Protein AF-A0A7V2CP49-F1 (afdb_monomer)

Mean predicted aligned error: 10.97 Å

Sequence (197 aa):
MTHAARPVPASAAPAAPAAGASTLARLARYTLIKTVALFLTVVVGVYLTILIANMGGHVDEIRRGQIQEQVSALLTTPQFQALAKEVRDQRIAELVRLQEERLGLNQPFLLRSVAYLGDALTLNLGRAENMTSDTGSRQVRLIILERLPSTLLLFATANLANFFLSLLLGLSLSRQYGSWLDKAIIALSPTSAAPGW

Secondary structure (DSSP, 8-state):
---PPPPPPP--PPPPP-HHHHHHHHHHHHHHHHHHHHHHHHHHHHHHHHHHHTGGGHHHHHHHHHHHHHHHHHTTSHHHHTS-HHHHHHHHHHHHHHHHHHTTTTS-HHHHHHHHHHHHHTT---B-SS---TTS--BHHHHHHHHHHHHHHHHHHHHHHHHHHHHHHHHHHHHSTT-HHHHHHHHHGGGGGS---

pLDDT: mean 86.93, std 11.83, range [45.72, 98.06]

Foldseek 3Di:
DDDDDDDDDDDDDPDDPPVPVVVVVVVVVVVVVVVVVVVVVVLVVVLVVLCVVCVNVVVLVVQLVVLLVVLVVCCPDPVLVPDDPVVSVVVSVVSSVVSCVVVVVVDDPVVVSVVVSVCVVVVVNDFADPDAAPVRGRRVVRNCVNCVVVVCVVVVVVVVVVVVVCVVVVVVCVVVPPDPVVVVCVVCVVVVVDDPD

Radius of gyration: 33.8 Å; Cα contacts (8 Å, |Δi|>4): 74; chains: 1; bounding box: 68×32×138 Å

Solvent-accessible surface area (backbone atoms only — not comparable to full-atom values): 11545 Å² total; per-residue (Å²): 139,85,83,81,82,77,82,79,80,79,79,77,75,78,77,78,72,71,64,64,64,58,49,50,51,50,50,51,50,51,50,50,54,50,52,51,52,50,50,51,51,49,53,53,50,53,47,50,49,53,40,59,76,32,57,78,48,53,51,57,56,54,49,51,50,51,46,51,50,58,56,55,58,49,54,75,37,71,80,46,62,75,44,57,69,69,62,39,54,52,51,49,54,51,52,48,50,53,52,37,54,74,70,48,67,84,49,62,58,71,66,53,52,54,52,51,43,54,28,54,78,69,67,52,72,55,62,45,90,92,52,61,24,100,87,66,45,37,42,38,63,57,39,46,62,71,49,44,61,61,51,52,50,53,50,51,51,50,50,52,50,50,50,51,51,50,51,53,52,50,54,53,40,70,76,45,72,84,36,73,66,47,52,51,51,61,71,48,48,70,64,74,71,55,74,95,119

Structure (mmCIF, N/CA/C/O backbone):
data_AF-A0A7V2CP49-F1
#
_entry.id   AF-A0A7V2CP49-F1
#
loop_
_atom_site.group_PDB
_atom_site.id
_atom_site.type_symbol
_atom_site.label_atom_id
_atom_site.label_alt_id
_atom_site.label_comp_id
_atom_site.label_asym_id
_atom_site.label_entity_id
_atom_site.label_seq_id
_atom_site.pdbx_PDB_ins_code
_atom_site.Cartn_x
_atom_site.Cartn_y
_atom_site.Cartn_z
_atom_site.occupancy
_atom_site.B_iso_or_equiv
_atom_site.auth_seq_id
_atom_site.auth_comp_id
_atom_site.auth_asym_id
_atom_site.auth_atom_id
_atom_site.pdbx_PDB_model_num
ATOM 1 N N . MET A 1 1 ? -8.798 1.759 -99.582 1.00 45.72 1 MET A N 1
ATOM 2 C CA . MET A 1 1 ? -8.509 0.730 -98.562 1.00 45.72 1 MET A CA 1
ATOM 3 C C . MET A 1 1 ? -7.976 1.440 -97.330 1.00 45.72 1 MET A C 1
ATOM 5 O O . MET A 1 1 ? -6.822 1.835 -97.286 1.00 45.72 1 MET A O 1
ATOM 9 N N . THR A 1 2 ? -8.887 1.735 -96.411 1.00 45.94 2 THR A N 1
ATOM 10 C CA . THR A 1 2 ? -8.719 2.548 -95.202 1.00 45.94 2 THR A CA 1
ATOM 11 C C . THR A 1 2 ? -8.439 1.616 -94.025 1.00 45.94 2 THR A C 1
ATOM 13 O O . THR A 1 2 ? -9.321 0.862 -93.626 1.00 45.94 2 THR A O 1
ATOM 16 N N . HIS A 1 3 ? -7.231 1.653 -93.460 1.00 50.75 3 HIS A N 1
ATOM 17 C CA . HIS A 1 3 ? -6.946 0.998 -92.181 1.00 50.75 3 HIS A CA 1
ATOM 18 C C . HIS A 1 3 ? -7.142 2.007 -91.047 1.00 50.75 3 HIS A C 1
ATOM 20 O O . HIS A 1 3 ? -6.346 2.923 -90.864 1.00 50.75 3 HIS A O 1
ATOM 26 N N . ALA A 1 4 ? -8.240 1.847 -90.308 1.00 52.59 4 ALA A N 1
ATOM 27 C CA . ALA A 1 4 ? -8.535 2.601 -89.099 1.00 52.59 4 ALA A CA 1
ATOM 28 C C . ALA A 1 4 ? -7.666 2.090 -87.937 1.00 52.59 4 ALA A C 1
ATOM 30 O O . ALA A 1 4 ? -7.756 0.922 -87.551 1.00 52.59 4 ALA A O 1
ATOM 31 N N . ALA A 1 5 ? -6.834 2.965 -87.373 1.00 56.81 5 ALA A N 1
ATOM 32 C CA . ALA A 1 5 ? -6.113 2.704 -86.135 1.00 56.81 5 ALA A CA 1
ATOM 33 C C . ALA A 1 5 ? -7.091 2.767 -84.949 1.00 56.81 5 ALA A C 1
ATOM 35 O O . ALA A 1 5 ? -7.760 3.779 -84.738 1.00 56.81 5 ALA A O 1
ATOM 36 N N . ARG A 1 6 ? -7.195 1.679 -84.179 1.00 57.19 6 ARG A N 1
ATOM 37 C CA . ARG A 1 6 ? -7.944 1.660 -82.914 1.00 57.19 6 ARG A CA 1
ATOM 38 C C . ARG A 1 6 ? -7.114 2.335 -81.815 1.00 57.19 6 ARG A C 1
ATOM 40 O O . ARG A 1 6 ? -5.937 2.000 -81.689 1.00 57.19 6 ARG A O 1
ATOM 47 N N . PRO A 1 7 ? -7.694 3.223 -80.991 1.00 56.38 7 PRO A N 1
ATOM 48 C CA . PRO A 1 7 ? -6.986 3.768 -79.845 1.00 56.38 7 PRO A CA 1
ATOM 49 C C . PRO A 1 7 ? -6.889 2.704 -78.743 1.00 56.38 7 PRO A C 1
ATOM 51 O O . PRO A 1 7 ? -7.858 2.007 -78.439 1.00 56.38 7 PRO A O 1
ATOM 54 N N . VAL A 1 8 ? -5.702 2.575 -78.153 1.00 61.84 8 VAL A N 1
ATOM 55 C CA . VAL A 1 8 ? -5.458 1.767 -76.951 1.00 61.84 8 VAL A CA 1
ATOM 56 C C . VAL A 1 8 ? -6.156 2.458 -75.771 1.00 61.84 8 VAL A C 1
ATOM 58 O O . VAL A 1 8 ? -5.952 3.661 -75.594 1.00 61.84 8 VAL A O 1
ATOM 61 N N . PRO A 1 9 ? -6.979 1.767 -74.961 1.00 53.91 9 PRO A N 1
ATOM 62 C CA . PRO A 1 9 ? -7.581 2.397 -73.796 1.00 53.91 9 PRO A CA 1
ATOM 63 C C . PRO A 1 9 ? -6.485 2.713 -72.774 1.00 53.91 9 PRO A C 1
ATOM 65 O O . PRO A 1 9 ? -5.695 1.846 -72.399 1.00 53.91 9 PRO A O 1
ATOM 68 N N . ALA A 1 10 ? -6.437 3.968 -72.330 1.00 57.28 10 ALA A N 1
ATOM 69 C CA . ALA A 1 10 ? -5.599 4.381 -71.218 1.00 57.28 10 ALA A CA 1
ATOM 70 C C . ALA A 1 10 ? -5.969 3.543 -69.986 1.00 57.28 10 ALA A C 1
ATOM 72 O O . ALA A 1 10 ? -7.102 3.591 -69.508 1.00 57.28 10 ALA A O 1
ATOM 73 N N . SER A 1 11 ? -5.012 2.754 -69.497 1.00 55.25 11 SER A N 1
ATOM 74 C CA . SER A 1 11 ? -5.108 2.065 -68.213 1.00 55.25 11 SER A CA 1
ATOM 75 C C . SER A 1 11 ? -5.391 3.106 -67.133 1.00 55.25 11 SER A C 1
ATOM 77 O O . SER A 1 11 ? -4.507 3.885 -66.778 1.00 55.25 11 SER A O 1
ATOM 79 N N . ALA A 1 12 ? -6.621 3.132 -66.620 1.00 57.03 12 ALA A N 1
ATOM 80 C CA . ALA A 1 12 ? -6.968 3.924 -65.452 1.00 57.03 12 ALA A CA 1
ATOM 81 C C . ALA A 1 12 ? -6.052 3.495 -64.297 1.00 57.03 12 ALA A C 1
ATOM 83 O O . ALA A 1 12 ? -6.074 2.339 -63.872 1.00 57.03 12 ALA A O 1
ATOM 84 N N . ALA A 1 13 ? -5.206 4.412 -63.828 1.00 59.94 13 ALA A N 1
ATOM 85 C CA . ALA A 1 13 ? -4.407 4.188 -62.634 1.00 59.94 13 ALA A CA 1
ATOM 86 C C . ALA A 1 13 ? -5.356 3.863 -61.465 1.00 59.94 13 ALA A C 1
ATOM 88 O O . ALA A 1 13 ? -6.351 4.575 -61.287 1.00 59.94 13 ALA A O 1
ATOM 89 N N . PRO A 1 14 ? -5.100 2.807 -60.673 1.00 53.47 14 PRO A N 1
ATOM 90 C CA . PRO A 1 14 ? -5.944 2.515 -59.529 1.00 53.47 14 PRO A CA 1
ATOM 91 C C . PRO A 1 14 ? -5.809 3.668 -58.532 1.00 53.47 14 PRO A C 1
ATOM 93 O O . PRO A 1 14 ? -4.700 4.043 -58.146 1.00 53.47 14 PRO A O 1
ATOM 96 N N . ALA A 1 15 ? -6.941 4.252 -58.137 1.00 61.44 15 ALA A N 1
ATOM 97 C CA . ALA A 1 15 ? -6.984 5.256 -57.085 1.00 61.44 15 ALA A CA 1
ATOM 98 C C . ALA A 1 15 ? -6.311 4.682 -55.829 1.00 61.44 15 ALA A C 1
ATOM 100 O O . ALA A 1 15 ? -6.710 3.625 -55.335 1.00 61.44 15 ALA A O 1
ATOM 101 N N . ALA A 1 16 ? -5.266 5.355 -55.343 1.00 60.97 16 ALA A N 1
ATOM 102 C CA . ALA A 1 16 ? -4.562 4.944 -54.137 1.00 60.97 16 ALA A CA 1
ATOM 103 C C . ALA A 1 16 ? -5.577 4.821 -52.985 1.00 60.97 16 ALA A C 1
ATOM 105 O O . ALA A 1 16 ? -6.317 5.777 -52.728 1.00 60.97 16 ALA A O 1
ATOM 106 N N . PRO A 1 17 ? -5.661 3.670 -52.293 1.00 57.25 17 PRO A N 1
ATOM 107 C CA . PRO A 1 17 ? -6.591 3.534 -51.187 1.00 57.25 17 PRO A CA 1
ATOM 108 C C . PRO A 1 17 ? -6.178 4.511 -50.083 1.00 57.25 17 PRO A C 1
ATOM 110 O O . PRO A 1 17 ? -4.991 4.773 -49.885 1.00 57.25 17 PRO A O 1
ATOM 113 N N . ALA A 1 18 ? -7.160 5.055 -49.364 1.00 58.84 18 ALA A N 1
ATOM 114 C CA . ALA A 1 18 ? -6.979 6.005 -48.270 1.00 58.84 18 ALA A CA 1
ATOM 115 C C . ALA A 1 18 ? -6.164 5.393 -47.105 1.00 58.84 18 ALA A C 1
ATOM 117 O O . ALA A 1 18 ? -6.703 4.974 -46.082 1.00 58.84 18 ALA A O 1
ATOM 118 N N . ALA A 1 19 ? -4.840 5.336 -47.261 1.00 61.16 19 ALA A N 1
ATOM 119 C CA . ALA A 1 19 ? -3.904 4.660 -46.363 1.00 61.16 19 ALA A CA 1
ATOM 120 C C . ALA A 1 19 ? -3.856 5.277 -44.949 1.00 61.16 19 ALA A C 1
ATOM 122 O O . ALA A 1 19 ? -3.516 4.598 -43.973 1.00 61.16 19 ALA A O 1
ATOM 123 N N . GLY A 1 20 ? -4.239 6.552 -44.813 1.00 59.59 20 GLY A N 1
ATOM 124 C CA . GLY A 1 20 ? -4.274 7.266 -43.534 1.00 59.59 20 GLY A CA 1
ATOM 125 C C . GLY A 1 20 ? -5.365 6.765 -42.582 1.00 59.59 20 GLY A C 1
ATOM 126 O O . GLY A 1 20 ? -5.086 6.506 -41.410 1.00 59.59 20 GLY A O 1
ATOM 127 N N . ALA A 1 21 ? -6.583 6.536 -43.085 1.00 63.78 21 ALA A N 1
ATOM 128 C CA . ALA A 1 21 ? -7.715 6.094 -42.265 1.00 63.78 21 ALA A CA 1
ATOM 129 C C . ALA A 1 21 ? -7.505 4.672 -41.714 1.00 63.78 21 ALA A C 1
ATOM 131 O O . ALA A 1 21 ? -7.791 4.399 -40.547 1.00 63.78 21 ALA A O 1
ATOM 132 N N . SER A 1 22 ? -6.915 3.774 -42.513 1.00 80.06 22 SER A N 1
ATOM 133 C CA . SER A 1 22 ? -6.600 2.409 -42.075 1.00 80.06 22 SER A CA 1
ATOM 134 C C . SER A 1 22 ? -5.461 2.347 -41.058 1.00 80.06 22 SER A C 1
ATOM 136 O O . SER A 1 22 ? -5.463 1.474 -40.192 1.00 80.06 22 SER A O 1
ATOM 138 N N . THR A 1 23 ? -4.487 3.257 -41.142 1.00 86.19 23 THR A N 1
ATOM 139 C CA . THR A 1 23 ? -3.346 3.290 -40.213 1.00 86.19 23 THR A CA 1
ATOM 140 C C . THR A 1 23 ? -3.769 3.832 -38.852 1.00 86.19 23 THR A C 1
ATOM 142 O O . THR A 1 23 ? -3.465 3.213 -37.832 1.00 86.19 23 THR A O 1
ATOM 145 N N . LEU A 1 24 ? -4.558 4.913 -38.829 1.00 91.31 24 LEU A N 1
ATOM 146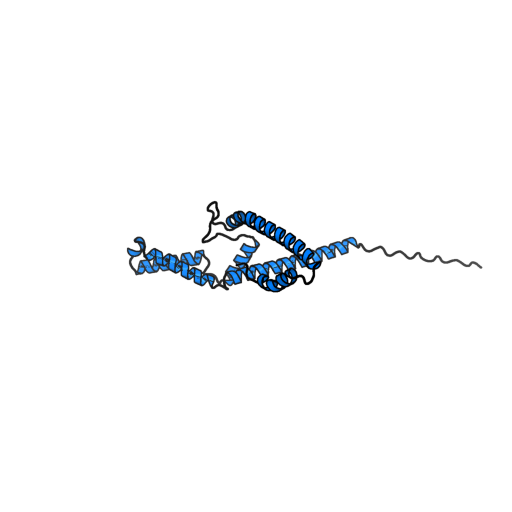 C CA . LEU A 1 24 ? -5.156 5.438 -37.599 1.00 91.31 24 LEU A CA 1
ATOM 147 C C . LEU A 1 24 ? -6.066 4.404 -36.924 1.00 91.31 24 LEU A C 1
ATOM 149 O O . LEU A 1 24 ? -5.963 4.206 -35.717 1.00 91.31 24 LEU A O 1
ATOM 153 N N . ALA A 1 25 ? -6.888 3.678 -37.690 1.00 91.69 25 ALA A N 1
ATOM 154 C CA . ALA A 1 25 ? -7.744 2.623 -37.145 1.00 91.69 25 ALA A CA 1
ATOM 155 C C . ALA A 1 25 ? -6.942 1.454 -36.542 1.00 91.69 25 ALA A C 1
ATOM 157 O O . ALA A 1 25 ? -7.289 0.942 -35.477 1.00 91.69 25 ALA A O 1
ATOM 158 N N . ARG A 1 26 ? -5.841 1.040 -37.186 1.00 91.19 26 ARG A N 1
ATOM 159 C CA . ARG A 1 26 ? -4.946 -0.007 -36.661 1.00 91.19 26 ARG A CA 1
ATOM 160 C C . ARG A 1 26 ? -4.240 0.439 -35.387 1.00 91.19 26 ARG A C 1
ATOM 162 O O . ARG A 1 26 ? -4.181 -0.339 -34.437 1.00 91.19 26 ARG A O 1
ATOM 169 N N . LEU A 1 27 ? -3.749 1.678 -35.355 1.00 94.38 27 LEU A N 1
ATOM 170 C CA . LEU A 1 27 ? -3.110 2.249 -34.175 1.00 94.38 27 LEU A CA 1
ATOM 171 C C . LEU A 1 27 ? -4.106 2.376 -33.019 1.00 94.38 27 LEU A C 1
ATOM 173 O O . LEU A 1 27 ? -3.814 1.911 -31.926 1.00 94.38 27 LEU A O 1
ATOM 177 N N . ALA A 1 28 ? -5.301 2.918 -33.265 1.00 94.69 28 ALA A N 1
ATOM 178 C CA . ALA A 1 28 ? -6.353 3.023 -32.256 1.00 94.69 28 ALA A CA 1
ATOM 179 C C . ALA A 1 28 ? -6.746 1.647 -31.701 1.00 94.69 28 ALA A C 1
ATOM 181 O O . ALA A 1 28 ? -6.822 1.475 -30.487 1.00 94.69 28 ALA A O 1
ATOM 182 N N . ARG A 1 29 ? -6.920 0.640 -32.571 1.00 94.69 29 ARG A N 1
ATOM 183 C CA . ARG A 1 29 ? -7.214 -0.739 -32.157 1.00 94.69 29 ARG A CA 1
ATOM 184 C C . ARG A 1 29 ? -6.086 -1.336 -31.319 1.00 94.69 29 ARG A C 1
ATOM 186 O O . ARG A 1 29 ? -6.363 -1.929 -30.281 1.00 94.69 29 ARG A O 1
ATOM 193 N N . TYR A 1 30 ? -4.835 -1.193 -31.754 1.00 95.75 30 TYR A N 1
ATOM 194 C CA . TYR A 1 30 ? -3.680 -1.694 -31.009 1.00 95.75 30 TYR A CA 1
ATOM 195 C C . TYR A 1 30 ? -3.571 -1.023 -29.638 1.00 95.75 30 TYR A C 1
ATOM 197 O O . TYR A 1 30 ? -3.463 -1.716 -28.628 1.00 95.75 30 TYR A O 1
ATOM 205 N N . THR A 1 31 ? -3.664 0.307 -29.591 1.00 96.25 31 THR A N 1
ATOM 206 C CA . THR A 1 31 ? -3.621 1.079 -28.347 1.00 96.25 31 THR A CA 1
ATOM 207 C C . THR A 1 31 ? -4.763 0.683 -27.420 1.00 96.25 31 THR A C 1
ATOM 209 O O . THR A 1 31 ? -4.512 0.437 -26.248 1.00 96.25 31 THR A O 1
ATOM 212 N N . LEU A 1 32 ? -5.990 0.528 -27.926 1.00 97.06 32 LEU A N 1
ATOM 213 C CA . LEU A 1 32 ? -7.133 0.104 -27.118 1.00 97.06 32 LEU A CA 1
ATOM 214 C C . LEU A 1 32 ? -6.920 -1.290 -26.520 1.00 97.06 32 LEU A C 1
ATOM 216 O O . LEU A 1 32 ? -7.061 -1.460 -25.313 1.00 97.06 32 LEU A O 1
ATOM 220 N N . ILE A 1 33 ? -6.540 -2.275 -27.342 1.00 97.00 33 ILE A N 1
ATOM 221 C CA . ILE A 1 33 ? -6.283 -3.645 -26.871 1.00 97.00 33 ILE A CA 1
ATOM 222 C C . ILE A 1 33 ? -5.168 -3.640 -25.824 1.00 97.00 33 ILE A C 1
ATOM 224 O O . ILE A 1 33 ? -5.301 -4.281 -24.784 1.00 97.00 33 ILE A O 1
ATOM 228 N N . LYS A 1 34 ? -4.089 -2.887 -26.061 1.00 96.44 34 LYS A N 1
ATOM 229 C CA . LYS A 1 34 ? -2.965 -2.783 -25.128 1.00 96.44 34 LYS A CA 1
ATOM 230 C C . LYS A 1 34 ? -3.369 -2.112 -23.816 1.00 96.44 34 LYS A C 1
ATOM 232 O O . LYS A 1 34 ? -3.011 -2.619 -22.759 1.00 96.44 34 LYS A O 1
ATOM 237 N N . THR A 1 35 ? -4.136 -1.025 -23.862 1.00 97.50 35 THR A N 1
ATOM 238 C CA . THR A 1 35 ? -4.640 -0.337 -22.666 1.00 97.50 35 THR A CA 1
ATOM 239 C C . THR A 1 35 ? -5.575 -1.235 -21.865 1.00 97.50 35 THR A C 1
ATOM 241 O O . THR A 1 35 ? -5.423 -1.323 -20.653 1.00 97.50 35 THR A O 1
ATOM 244 N N . VAL A 1 36 ? -6.491 -1.954 -22.521 1.00 97.44 36 VAL A N 1
ATOM 245 C CA . VAL A 1 36 ? -7.386 -2.908 -21.847 1.00 97.44 36 VAL A CA 1
ATOM 246 C C . VAL A 1 36 ? -6.588 -4.056 -21.226 1.00 97.44 36 VAL A C 1
ATOM 248 O O . VAL A 1 36 ? -6.812 -4.391 -20.068 1.00 97.44 36 VAL A O 1
ATOM 251 N N . ALA A 1 37 ? -5.619 -4.625 -21.946 1.00 97.19 37 ALA A N 1
ATOM 252 C CA . ALA A 1 37 ? -4.767 -5.691 -21.423 1.00 97.19 37 ALA A CA 1
ATOM 253 C C . ALA A 1 37 ? -3.929 -5.233 -20.216 1.00 97.19 37 ALA A C 1
ATOM 255 O O . ALA A 1 37 ? -3.837 -5.955 -19.223 1.00 97.19 37 ALA A O 1
ATOM 256 N N . LEU A 1 38 ? -3.360 -4.023 -20.269 1.00 97.06 38 LEU A N 1
ATOM 257 C CA . LEU A 1 38 ? -2.632 -3.428 -19.145 1.00 97.06 38 LEU A CA 1
ATOM 258 C C . LEU A 1 38 ? -3.561 -3.158 -17.961 1.00 97.06 38 LEU A C 1
ATOM 260 O O . LEU A 1 38 ? -3.220 -3.507 -16.836 1.00 97.06 38 LEU A O 1
ATOM 264 N N . PHE A 1 39 ? -4.746 -2.600 -18.209 1.00 96.38 39 PHE A N 1
ATOM 265 C CA . PHE A 1 39 ? -5.738 -2.347 -17.169 1.00 96.38 39 PHE A CA 1
ATOM 266 C C . PHE A 1 39 ? -6.159 -3.643 -16.469 1.00 96.38 39 PHE A C 1
ATOM 268 O O . PHE A 1 39 ? -6.110 -3.715 -15.246 1.00 96.38 39 PHE A O 1
ATOM 275 N N . LEU A 1 40 ? -6.487 -4.694 -17.226 1.00 97.19 40 LEU A N 1
ATOM 276 C CA . LEU A 1 40 ? -6.832 -6.000 -16.661 1.00 97.19 40 LEU A CA 1
ATOM 277 C C . LEU A 1 40 ? -5.671 -6.603 -15.865 1.00 97.19 40 LEU A C 1
ATOM 279 O O . LEU A 1 40 ? -5.887 -7.102 -14.765 1.00 97.19 40 LEU A O 1
ATOM 283 N N . THR A 1 41 ? -4.440 -6.505 -16.376 1.00 97.12 41 THR A N 1
ATOM 284 C CA . THR A 1 41 ? -3.240 -6.948 -15.647 1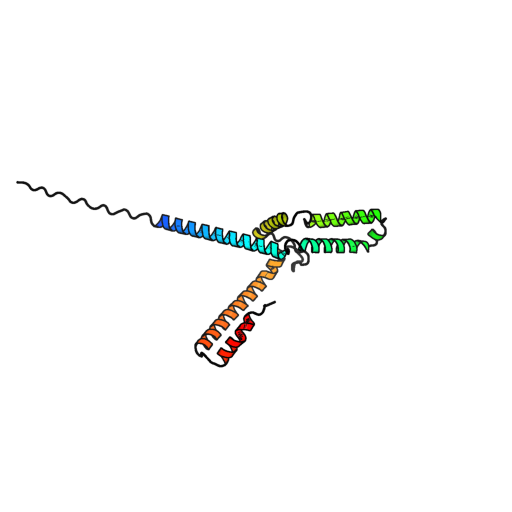.00 97.12 41 THR A CA 1
ATOM 285 C C . THR A 1 41 ? -3.104 -6.225 -14.304 1.00 97.12 41 THR A C 1
ATOM 287 O O . THR A 1 41 ? -2.851 -6.867 -13.287 1.00 97.12 41 THR A O 1
ATOM 290 N N . VAL A 1 42 ? -3.319 -4.906 -14.275 1.00 96.38 42 VAL A N 1
ATOM 291 C CA . VAL A 1 42 ? -3.276 -4.109 -13.039 1.00 96.38 42 VAL A CA 1
ATOM 292 C C . VAL A 1 42 ? -4.398 -4.509 -12.084 1.00 96.38 42 VAL A C 1
ATOM 294 O O . VAL A 1 42 ? -4.128 -4.723 -10.909 1.00 96.38 42 VAL A O 1
ATOM 297 N N . VAL A 1 43 ? -5.634 -4.663 -12.568 1.00 97.06 43 VAL A N 1
ATOM 298 C CA . VAL A 1 43 ? -6.779 -5.087 -11.743 1.00 97.06 43 VAL A CA 1
ATOM 299 C C . VAL A 1 43 ? -6.506 -6.437 -11.081 1.00 97.06 43 VAL A C 1
ATOM 301 O O . VAL A 1 43 ? -6.702 -6.578 -9.875 1.00 97.06 43 VAL A O 1
ATOM 304 N N . VAL A 1 44 ? -6.007 -7.413 -11.845 1.00 97.12 44 VAL A N 1
ATOM 305 C CA . VAL A 1 44 ? -5.635 -8.732 -11.315 1.00 97.12 44 VAL A CA 1
ATOM 306 C C . VAL A 1 44 ? -4.503 -8.604 -10.297 1.00 97.12 44 VAL A C 1
ATOM 308 O O . VAL A 1 44 ? -4.601 -9.177 -9.216 1.00 97.12 44 VAL A O 1
ATOM 311 N N . GLY A 1 45 ? -3.462 -7.825 -10.602 1.00 96.56 45 GLY A N 1
ATOM 312 C CA . GLY A 1 45 ? -2.346 -7.585 -9.687 1.00 96.56 45 GLY A CA 1
ATOM 313 C C . GLY A 1 45 ? -2.800 -6.989 -8.354 1.00 96.56 45 GLY A C 1
ATOM 314 O O . GLY A 1 45 ? -2.469 -7.526 -7.302 1.00 96.56 45 GLY A O 1
ATOM 315 N N . VAL A 1 46 ? -3.625 -5.940 -8.391 1.00 95.88 46 VAL A N 1
ATOM 316 C CA . VAL A 1 46 ? -4.187 -5.297 -7.193 1.00 95.88 46 VAL A CA 1
ATOM 317 C C . VAL A 1 46 ? -5.060 -6.272 -6.404 1.00 95.88 46 VAL A C 1
ATOM 319 O O . VAL A 1 46 ? -4.935 -6.350 -5.183 1.00 95.88 46 VAL A O 1
ATOM 322 N N . TYR A 1 47 ? -5.912 -7.050 -7.075 1.00 95.44 47 TYR A N 1
ATOM 323 C CA . TYR A 1 47 ? -6.756 -8.036 -6.400 1.00 95.44 47 TYR A CA 1
ATOM 324 C C . TYR A 1 47 ? -5.929 -9.125 -5.703 1.00 95.44 47 TYR A C 1
ATOM 326 O O . TYR A 1 47 ? -6.193 -9.462 -4.548 1.00 95.44 47 TYR A O 1
ATOM 334 N N . LEU A 1 48 ? -4.879 -9.624 -6.364 1.00 94.88 48 LEU A N 1
ATOM 335 C CA . LEU A 1 48 ? -3.936 -10.561 -5.756 1.00 94.88 48 LEU A CA 1
ATOM 336 C C . LEU A 1 48 ? -3.216 -9.933 -4.560 1.00 94.88 48 LEU A C 1
ATOM 338 O O . LEU A 1 48 ? -3.115 -10.578 -3.520 1.00 94.88 48 LEU A O 1
ATOM 342 N N . THR A 1 49 ? -2.775 -8.675 -4.656 1.00 93.94 49 THR A N 1
ATOM 343 C CA . THR A 1 49 ? -2.191 -7.952 -3.517 1.00 93.94 49 THR A CA 1
ATOM 344 C C . THR A 1 49 ? -3.163 -7.875 -2.342 1.00 93.94 49 THR A C 1
ATOM 346 O O . THR A 1 49 ? -2.748 -8.133 -1.218 1.00 93.94 49 THR A O 1
ATOM 349 N N . ILE A 1 50 ? -4.449 -7.585 -2.574 1.00 92.56 50 ILE A N 1
ATOM 350 C CA . ILE A 1 50 ? -5.474 -7.556 -1.515 1.00 92.56 50 ILE A CA 1
ATOM 351 C C . ILE A 1 50 ? -5.609 -8.932 -0.855 1.00 92.56 50 ILE A C 1
ATOM 353 O O . ILE A 1 50 ? -5.636 -9.025 0.372 1.00 92.56 50 ILE A O 1
ATOM 357 N N . LEU A 1 51 ? -5.666 -10.003 -1.649 1.00 91.94 51 LEU A N 1
ATOM 358 C CA . LEU A 1 51 ? -5.817 -11.367 -1.141 1.00 91.94 51 LEU A CA 1
ATOM 359 C C . LEU A 1 51 ? -4.598 -11.794 -0.308 1.00 91.94 51 LEU A C 1
ATOM 361 O O . LEU A 1 51 ? -4.762 -12.311 0.798 1.00 91.94 51 LEU A O 1
ATOM 365 N N . ILE A 1 52 ? -3.389 -11.519 -0.808 1.00 90.88 52 ILE A N 1
ATOM 366 C CA . ILE A 1 52 ? -2.122 -11.822 -0.128 1.00 90.88 52 ILE A CA 1
ATOM 367 C C . ILE A 1 52 ? -1.988 -10.997 1.156 1.00 90.88 52 ILE A C 1
ATOM 369 O O . ILE A 1 52 ? -1.691 -11.555 2.209 1.00 90.88 52 ILE A O 1
ATOM 373 N N . ALA A 1 53 ? -2.254 -9.689 1.101 1.00 88.75 53 ALA A N 1
ATOM 374 C CA . ALA A 1 53 ? -2.139 -8.795 2.254 1.00 88.75 53 ALA A CA 1
ATOM 375 C C . ALA A 1 53 ? -3.126 -9.144 3.377 1.00 88.75 53 ALA A C 1
ATOM 377 O O . ALA A 1 53 ? -2.824 -8.939 4.548 1.00 88.75 53 ALA A O 1
ATOM 378 N N . ASN A 1 54 ? -4.295 -9.691 3.036 1.00 87.94 54 ASN A N 1
ATOM 379 C CA . ASN A 1 54 ? -5.263 -10.171 4.022 1.00 87.94 54 ASN A CA 1
ATOM 380 C C . ASN A 1 54 ? -5.006 -11.621 4.472 1.00 87.94 54 ASN A C 1
ATOM 382 O O . ASN A 1 54 ? -5.787 -12.169 5.250 1.00 87.94 54 ASN A O 1
ATOM 386 N N . MET A 1 55 ? -3.948 -12.266 3.961 1.00 85.62 55 MET A N 1
ATOM 387 C CA . MET A 1 55 ? -3.638 -13.680 4.196 1.00 85.62 55 MET A CA 1
ATOM 388 C C . MET A 1 55 ? -4.846 -14.595 3.923 1.00 85.62 55 MET A C 1
ATOM 390 O O . MET A 1 55 ? -5.160 -15.484 4.710 1.00 85.62 55 MET A O 1
ATOM 394 N N . GLY A 1 56 ? -5.593 -14.325 2.845 1.00 78.56 56 GLY A N 1
ATOM 395 C CA . GLY A 1 56 ? -6.794 -15.092 2.489 1.00 78.56 56 GLY A CA 1
ATOM 396 C C . GLY A 1 56 ? -7.967 -14.974 3.476 1.00 78.56 56 GLY A C 1
ATOM 397 O O . GLY A 1 56 ? -8.876 -15.797 3.419 1.00 78.56 56 GLY A O 1
ATOM 398 N N . GLY A 1 57 ? -7.958 -13.973 4.364 1.00 81.44 57 GLY A N 1
ATOM 399 C CA . GLY A 1 57 ? -8.982 -13.748 5.389 1.00 81.44 57 GLY A CA 1
ATOM 400 C C . GLY A 1 57 ? -8.518 -14.056 6.815 1.00 81.44 57 GLY A C 1
ATOM 401 O O . GLY A 1 57 ? -9.246 -13.760 7.756 1.00 81.44 57 GLY A O 1
ATOM 402 N N . HIS A 1 58 ? -7.303 -14.580 7.016 1.00 87.00 58 HIS A N 1
ATOM 403 C CA . HIS A 1 58 ? -6.772 -14.849 8.360 1.00 87.00 58 HIS A CA 1
ATOM 404 C C . HIS A 1 58 ? -6.592 -13.569 9.200 1.00 87.00 58 HIS A C 1
ATOM 406 O O . HIS A 1 58 ? -6.717 -13.593 10.423 1.00 87.00 58 HIS A O 1
ATO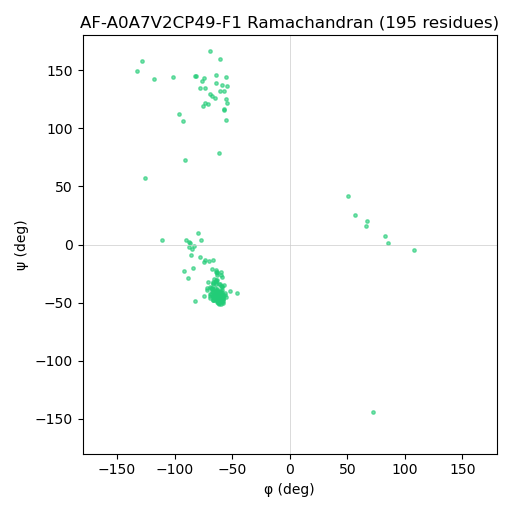M 412 N N . VAL A 1 59 ? -6.394 -12.413 8.557 1.00 87.50 59 VAL A N 1
ATOM 413 C CA . VAL A 1 59 ? -6.374 -11.115 9.255 1.00 87.50 59 VAL A CA 1
ATOM 414 C C . VAL A 1 59 ? -7.696 -10.836 9.986 1.00 87.50 59 VAL A C 1
ATOM 416 O O . VAL A 1 59 ? -7.692 -10.151 11.008 1.00 87.50 59 VAL A O 1
ATOM 419 N N . ASP A 1 60 ? -8.825 -11.397 9.539 1.00 89.50 60 ASP A N 1
ATOM 420 C CA . ASP A 1 60 ? -10.095 -11.266 10.258 1.00 89.50 60 ASP A CA 1
ATOM 421 C C . ASP A 1 60 ? -10.074 -11.986 11.615 1.00 89.50 60 ASP A C 1
ATOM 423 O O . ASP A 1 60 ? -10.689 -11.503 12.565 1.00 89.50 60 ASP A O 1
ATOM 427 N N . GLU A 1 61 ? -9.355 -13.105 11.742 1.00 90.44 61 GLU A N 1
ATOM 428 C CA . GLU A 1 61 ? -9.186 -13.814 13.019 1.00 90.44 61 GLU A CA 1
ATOM 429 C C . GLU A 1 61 ? -8.333 -12.990 13.983 1.00 90.44 61 GLU A C 1
ATOM 431 O O . GLU A 1 61 ? -8.703 -12.816 15.145 1.00 90.44 61 GLU A O 1
ATOM 436 N N . ILE A 1 62 ? -7.251 -12.391 13.474 1.00 90.12 62 ILE A N 1
ATOM 437 C CA . ILE A 1 62 ? -6.399 -11.472 14.240 1.00 90.12 62 ILE A CA 1
ATOM 438 C C . ILE A 1 62 ? -7.228 -10.286 14.746 1.00 90.12 62 ILE A C 1
ATOM 440 O O . ILE A 1 62 ? -7.167 -9.942 15.925 1.00 90.12 62 ILE A O 1
ATOM 444 N N . ARG A 1 63 ? -8.060 -9.693 13.882 1.00 90.31 63 ARG A N 1
ATOM 445 C CA . ARG A 1 63 ? -8.944 -8.578 14.249 1.00 90.31 63 ARG A CA 1
ATOM 446 C C . ARG A 1 63 ? -9.978 -8.971 15.297 1.00 90.31 63 ARG A C 1
ATOM 448 O O . ARG A 1 63 ? -10.200 -8.206 16.231 1.00 90.31 63 ARG A O 1
ATOM 455 N N . ARG A 1 64 ? -10.593 -10.154 15.187 1.00 91.62 64 ARG A N 1
ATOM 456 C CA . ARG A 1 64 ? -11.502 -10.658 16.232 1.00 91.62 64 ARG A CA 1
ATOM 457 C C . ARG A 1 64 ? -10.777 -10.857 17.557 1.00 91.62 64 ARG A C 1
ATOM 459 O O . ARG A 1 64 ? -11.313 -10.466 18.589 1.00 91.62 64 ARG A O 1
ATOM 466 N N . GLY A 1 65 ? -9.557 -11.393 17.532 1.00 92.25 65 GLY A N 1
ATOM 467 C CA . GLY A 1 65 ? -8.712 -11.510 18.722 1.00 92.25 65 GLY A CA 1
ATOM 468 C C . GLY A 1 65 ? -8.438 -10.151 19.371 1.00 92.25 65 GLY A C 1
ATOM 469 O O . GLY A 1 65 ? -8.659 -9.984 20.566 1.00 92.25 65 GLY A O 1
ATOM 470 N N . GLN A 1 66 ? -8.068 -9.147 18.573 1.00 91.19 66 GLN A N 1
ATOM 471 C CA . GLN A 1 66 ? -7.847 -7.777 19.048 1.00 91.19 66 GLN A CA 1
ATOM 472 C C . GLN A 1 66 ? -9.116 -7.134 19.622 1.00 91.19 66 GLN A C 1
ATOM 474 O O . GLN A 1 66 ? -9.044 -6.451 20.640 1.00 91.19 66 GLN A O 1
ATOM 479 N N . ILE A 1 67 ? -10.280 -7.350 19.001 1.00 92.06 67 ILE A N 1
ATOM 480 C CA . ILE A 1 67 ? -11.580 -6.897 19.523 1.00 92.06 67 ILE A CA 1
ATOM 481 C C . ILE A 1 67 ? -11.842 -7.520 20.895 1.00 92.06 67 ILE A C 1
ATOM 483 O O . ILE A 1 67 ? -12.185 -6.815 21.843 1.00 92.06 67 ILE A O 1
ATOM 487 N N . GLN A 1 68 ? -11.650 -8.834 21.024 1.00 91.12 68 GLN A N 1
ATOM 488 C CA . GLN A 1 68 ? -11.851 -9.533 22.291 1.00 91.12 68 GLN A CA 1
ATOM 489 C C . GLN A 1 68 ? -10.897 -9.021 23.368 1.00 91.12 68 GLN A C 1
ATOM 491 O O . GLN A 1 68 ? -11.331 -8.770 24.490 1.00 91.12 68 GLN A O 1
ATOM 496 N N . GLU A 1 69 ? -9.630 -8.792 23.026 1.00 91.38 69 GLU A N 1
ATOM 497 C CA . GLU A 1 69 ? -8.642 -8.225 23.939 1.00 91.38 69 GLU A CA 1
ATOM 498 C C . GLU A 1 69 ? -9.045 -6.811 24.386 1.00 91.38 69 GLU A C 1
ATOM 500 O O . GLU A 1 69 ? -9.142 -6.548 25.586 1.00 91.38 69 GLU A O 1
ATOM 505 N N . GLN A 1 70 ? -9.393 -5.928 23.445 1.00 90.38 70 GLN A N 1
ATOM 506 C CA . GLN A 1 70 ? -9.838 -4.560 23.732 1.00 90.38 70 GLN A CA 1
ATOM 507 C C . GLN A 1 70 ? -11.082 -4.530 24.623 1.00 90.38 70 GLN A C 1
ATOM 509 O O . GLN A 1 70 ? -11.148 -3.744 25.569 1.00 90.38 70 GLN A O 1
ATOM 514 N N . VAL A 1 71 ? -12.070 -5.388 24.354 1.00 89.81 71 VAL A N 1
ATOM 515 C CA . VAL A 1 71 ? -13.284 -5.464 25.174 1.00 89.81 71 VAL A CA 1
ATOM 516 C C . VAL A 1 71 ? -12.985 -6.092 26.538 1.00 89.81 71 VAL A C 1
ATOM 518 O O . VAL A 1 71 ? -13.503 -5.617 27.547 1.00 89.81 71 VAL A O 1
ATOM 521 N N . SER A 1 72 ? -12.109 -7.097 26.612 1.00 87.06 72 SER A N 1
ATOM 522 C CA . SER A 1 72 ? -11.697 -7.698 27.887 1.00 87.06 72 SER A CA 1
ATOM 523 C C . SER A 1 72 ? -10.953 -6.703 28.784 1.00 87.06 72 SER A C 1
ATOM 525 O O . SER A 1 72 ? -11.169 -6.688 29.995 1.00 87.06 72 SER A O 1
ATOM 527 N N . ALA A 1 73 ? -10.172 -5.787 28.201 1.00 87.94 73 ALA A N 1
ATOM 528 C CA . ALA A 1 73 ? -9.520 -4.711 28.936 1.00 87.94 73 ALA A CA 1
ATOM 529 C C . ALA A 1 73 ? -10.544 -3.781 29.613 1.00 87.94 73 ALA A C 1
ATOM 531 O O . ALA A 1 73 ? -10.323 -3.341 30.743 1.00 87.94 73 ALA A O 1
ATOM 532 N N . LEU A 1 74 ? -11.713 -3.549 28.997 1.00 85.19 74 LEU A N 1
ATOM 533 C CA . LEU A 1 74 ? -12.789 -2.756 29.606 1.00 85.19 74 LEU A CA 1
ATOM 534 C C . LEU A 1 74 ? -13.347 -3.401 30.883 1.00 85.19 74 LEU A C 1
ATOM 536 O O . LEU A 1 74 ? -13.843 -2.687 31.752 1.00 85.19 74 LEU A O 1
ATOM 540 N N . LEU A 1 75 ? -13.213 -4.717 31.064 1.00 82.44 75 LEU A N 1
ATOM 541 C CA . LEU A 1 75 ? -13.679 -5.420 32.269 1.00 82.44 75 LEU A CA 1
ATOM 542 C C . LEU A 1 75 ? -12.899 -5.050 33.523 1.00 82.44 75 LEU A C 1
ATOM 544 O O . LEU A 1 75 ? -13.402 -5.204 34.636 1.00 82.44 75 LEU A O 1
ATOM 548 N N . THR A 1 76 ? -11.688 -4.529 33.350 1.00 83.19 76 THR A N 1
ATOM 549 C CA . THR A 1 76 ? -10.871 -4.036 34.459 1.00 83.19 76 THR A CA 1
ATOM 550 C C . THR A 1 76 ? -11.322 -2.660 34.954 1.00 83.19 76 THR A C 1
ATOM 552 O O . THR A 1 76 ? -10.890 -2.222 36.017 1.00 83.19 76 THR A O 1
ATOM 555 N N . THR A 1 77 ? -12.221 -1.980 34.232 1.00 85.50 77 THR A N 1
ATOM 556 C CA . THR A 1 77 ? -12.684 -0.640 34.610 1.00 85.50 77 THR A CA 1
ATOM 557 C C . THR A 1 77 ? -13.791 -0.685 35.682 1.00 85.50 77 THR A C 1
ATOM 559 O O . THR A 1 77 ? -14.653 -1.571 35.640 1.00 85.50 77 THR A O 1
ATOM 562 N N . PRO A 1 78 ? -13.839 0.288 36.620 1.00 82.00 78 PRO A N 1
ATOM 563 C CA . PRO A 1 78 ? -14.787 0.278 37.746 1.00 82.00 78 PRO A CA 1
ATOM 564 C C . PRO A 1 78 ? -16.261 0.197 37.322 1.00 82.00 78 PRO A C 1
ATOM 566 O O . PRO A 1 78 ? -17.071 -0.472 37.961 1.00 82.00 78 PRO A O 1
ATOM 569 N N . GLN A 1 79 ? -16.592 0.832 36.196 1.00 83.25 79 GLN A N 1
ATOM 570 C CA . GLN A 1 79 ? -17.923 0.833 35.581 1.00 83.25 79 GLN A CA 1
ATOM 571 C C . GLN A 1 79 ? -18.436 -0.577 35.228 1.00 83.25 79 GLN A C 1
ATOM 573 O O . GLN A 1 79 ? -19.622 -0.843 35.392 1.00 83.25 79 GLN A O 1
ATOM 578 N N . PHE A 1 80 ? -17.565 -1.492 34.780 1.00 81.94 80 PHE A N 1
ATOM 579 C CA . PHE A 1 80 ? -17.956 -2.864 34.430 1.00 81.94 80 PHE A CA 1
ATOM 580 C C . PHE A 1 80 ? -17.897 -3.804 35.635 1.00 81.94 80 PHE A C 1
ATOM 582 O O . PHE A 1 80 ? -18.685 -4.748 35.712 1.00 81.94 80 PHE A O 1
ATOM 589 N N . GLN A 1 81 ? -17.018 -3.530 36.603 1.00 82.44 81 GLN A N 1
ATOM 590 C CA . GLN A 1 81 ? -16.924 -4.306 37.842 1.00 82.44 81 GLN A CA 1
ATOM 591 C C . GLN A 1 81 ? -18.166 -4.155 38.730 1.00 82.44 81 GLN A C 1
ATOM 593 O O . GLN A 1 81 ? -18.560 -5.122 39.379 1.00 82.44 81 GLN A O 1
ATOM 598 N N . ALA A 1 82 ? -18.809 -2.982 38.711 1.00 83.69 82 ALA A N 1
ATOM 599 C CA . ALA A 1 82 ? -20.024 -2.696 39.477 1.00 83.69 82 ALA A CA 1
ATOM 600 C C . ALA A 1 82 ? -21.300 -3.371 38.925 1.00 83.69 82 ALA A C 1
ATOM 602 O O . ALA A 1 82 ? -22.323 -3.401 39.607 1.00 83.69 82 ALA A O 1
ATOM 603 N N . LEU A 1 83 ? -21.265 -3.906 37.699 1.00 83.62 83 LEU A N 1
ATOM 604 C CA . LEU A 1 83 ? -22.414 -4.570 37.076 1.00 83.62 83 LEU A CA 1
ATOM 605 C C . LEU A 1 83 ? -22.549 -6.025 37.542 1.00 83.62 83 LEU A C 1
ATOM 607 O O . LEU A 1 83 ? -21.547 -6.737 37.678 1.00 83.62 83 LEU A O 1
ATOM 611 N N . ALA A 1 84 ? -23.800 -6.483 37.677 1.00 87.81 84 ALA A N 1
ATOM 612 C CA . ALA A 1 84 ? -24.131 -7.901 37.810 1.00 87.81 84 ALA A CA 1
ATOM 613 C C . ALA A 1 84 ? -23.549 -8.701 36.633 1.00 87.81 84 ALA A C 1
ATOM 615 O O . ALA A 1 84 ? -23.496 -8.201 3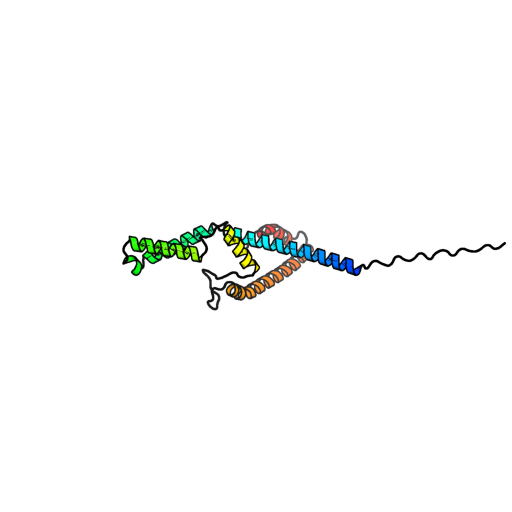5.504 1.00 87.81 84 ALA A O 1
ATOM 616 N N . LYS A 1 85 ? -23.107 -9.936 36.893 1.00 84.12 85 LYS A N 1
ATOM 617 C CA . LYS A 1 85 ? -22.371 -10.758 35.923 1.00 84.12 85 LYS A CA 1
ATOM 618 C C . LYS A 1 85 ? -23.156 -10.948 34.620 1.00 84.12 85 LYS A C 1
ATOM 620 O O . LYS A 1 85 ? -22.602 -10.764 33.545 1.00 84.12 85 LYS A O 1
ATOM 625 N N . GLU A 1 86 ? -24.453 -11.214 34.708 1.00 85.62 86 GLU A N 1
ATOM 626 C CA . GLU A 1 86 ? -25.322 -11.454 33.553 1.00 85.62 86 GLU A CA 1
ATOM 627 C C . GLU A 1 86 ? -25.471 -10.200 32.677 1.00 85.62 86 GLU A C 1
ATOM 629 O O . GLU A 1 86 ? -25.390 -10.276 31.452 1.00 85.62 86 GLU A O 1
ATOM 634 N N . VAL A 1 87 ? -25.639 -9.026 33.296 1.00 87.12 87 VAL A N 1
ATOM 635 C CA . VAL A 1 87 ? -25.748 -7.740 32.582 1.00 87.12 87 VAL A CA 1
ATOM 636 C C . VAL A 1 87 ? -24.411 -7.365 31.940 1.00 87.12 87 VAL A C 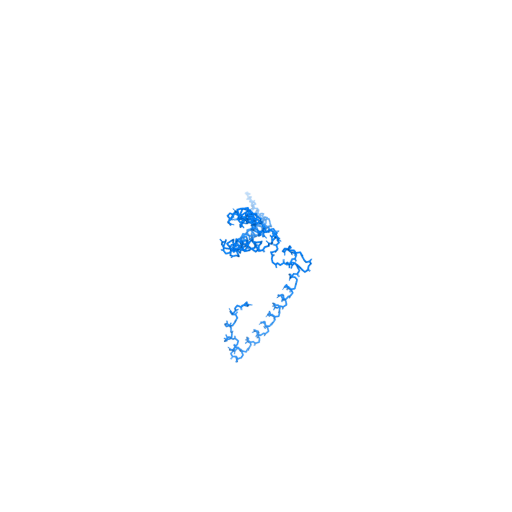1
ATOM 638 O O . VAL A 1 87 ? -24.371 -6.840 30.827 1.00 87.12 87 VAL A O 1
ATOM 641 N N . ARG A 1 88 ? -23.305 -7.662 32.626 1.00 85.62 88 ARG A N 1
ATOM 642 C CA . ARG A 1 88 ? -21.947 -7.464 32.117 1.00 85.62 88 ARG A CA 1
ATOM 643 C C . ARG A 1 88 ? -21.696 -8.317 30.875 1.00 85.62 88 ARG A C 1
ATOM 645 O O . ARG A 1 88 ? -21.288 -7.769 29.856 1.00 85.62 88 ARG A O 1
ATOM 652 N N . ASP A 1 89 ? -21.998 -9.611 30.939 1.00 86.75 89 ASP A N 1
ATOM 653 C CA . ASP A 1 89 ? -21.792 -10.561 29.840 1.00 86.75 89 ASP A CA 1
ATOM 654 C C . ASP A 1 89 ? -22.607 -10.156 28.591 1.00 86.75 89 ASP A C 1
ATOM 656 O O . ASP A 1 89 ? -22.091 -10.171 27.472 1.00 86.75 89 ASP A O 1
ATOM 660 N N . GLN A 1 90 ? -23.845 -9.680 28.776 1.00 89.62 90 GLN A N 1
ATOM 661 C CA . GLN A 1 90 ? -24.667 -9.145 27.682 1.00 89.62 90 GLN A CA 1
ATOM 662 C C . GLN A 1 90 ? -24.067 -7.881 27.052 1.00 89.62 90 GLN A C 1
ATOM 664 O O . GLN A 1 90 ? -23.993 -7.776 25.826 1.00 89.62 90 GLN A O 1
ATOM 669 N N . ARG A 1 91 ? -23.598 -6.931 27.872 1.00 87.44 91 ARG A N 1
ATOM 670 C CA . ARG A 1 91 ? -22.952 -5.703 27.382 1.00 87.44 91 ARG A CA 1
ATOM 671 C C . ARG A 1 91 ? -21.663 -5.988 26.619 1.00 87.44 91 ARG A C 1
ATOM 673 O O . ARG A 1 91 ? -21.404 -5.339 25.612 1.00 87.44 91 ARG A O 1
ATOM 680 N N . ILE A 1 92 ? -20.871 -6.960 27.064 1.00 88.44 92 ILE A N 1
ATOM 681 C CA . ILE A 1 92 ? -19.655 -7.398 26.364 1.00 88.44 92 ILE A CA 1
ATOM 682 C C . ILE A 1 92 ? -20.001 -7.928 24.978 1.00 88.44 92 ILE A C 1
ATOM 684 O O . ILE A 1 92 ? -19.412 -7.489 23.992 1.00 88.44 92 ILE A O 1
ATOM 688 N N . ALA A 1 93 ? -20.965 -8.848 24.897 1.00 90.38 93 ALA A N 1
ATOM 689 C CA . ALA A 1 93 ? -21.375 -9.439 23.629 1.00 90.38 93 ALA A CA 1
ATOM 690 C C . ALA A 1 93 ? -21.896 -8.373 22.651 1.00 90.38 93 ALA A C 1
ATOM 692 O O . ALA A 1 93 ? -21.570 -8.403 21.465 1.00 90.38 93 ALA A O 1
ATOM 693 N N . GLU A 1 94 ? -22.652 -7.395 23.156 1.00 92.06 94 GLU A N 1
ATOM 694 C CA . GLU A 1 94 ? -23.118 -6.246 22.377 1.00 92.06 94 GLU A CA 1
ATOM 695 C C . GLU A 1 94 ? -21.945 -5.407 21.841 1.00 92.06 94 GLU A C 1
ATOM 697 O O . GLU A 1 94 ? -21.901 -5.098 20.650 1.00 92.06 94 GLU A O 1
ATOM 702 N N . LEU A 1 95 ? -20.961 -5.085 22.686 1.00 91.06 95 LEU A N 1
ATOM 703 C CA . LEU A 1 95 ? -19.783 -4.312 22.285 1.00 91.06 95 LEU A CA 1
ATOM 704 C C . LEU A 1 95 ? -18.937 -5.035 21.236 1.00 91.06 95 LEU A C 1
ATOM 706 O O . LEU A 1 95 ? -18.542 -4.409 20.252 1.00 91.06 95 LEU A O 1
ATOM 710 N N . VAL A 1 96 ? -18.693 -6.335 21.416 1.00 92.56 96 VAL A N 1
ATOM 711 C CA . VAL A 1 96 ? -17.970 -7.161 20.436 1.00 92.56 96 VAL A CA 1
ATOM 712 C C . VAL A 1 96 ? -18.704 -7.142 19.100 1.00 92.56 96 VAL A C 1
ATOM 714 O O . VAL A 1 96 ? -18.103 -6.801 18.083 1.00 92.56 96 VAL A O 1
ATOM 717 N N . ARG A 1 97 ? -20.019 -7.398 19.098 1.00 93.12 97 ARG A N 1
ATOM 718 C CA . ARG A 1 97 ? -20.823 -7.411 17.868 1.00 93.12 97 ARG A CA 1
ATOM 719 C C . ARG A 1 97 ? -20.787 -6.067 17.141 1.00 93.12 97 ARG A C 1
ATOM 721 O O . ARG A 1 97 ? -20.645 -6.030 15.922 1.00 93.12 97 ARG A O 1
ATOM 728 N N . LEU A 1 98 ? -20.891 -4.959 17.878 1.00 93.25 98 LEU A N 1
ATOM 729 C CA . LEU A 1 98 ? -20.811 -3.612 17.307 1.00 93.25 98 LEU A CA 1
ATOM 730 C C . LEU A 1 98 ? -19.429 -3.322 16.706 1.00 93.25 98 LEU A C 1
ATOM 732 O O . LEU A 1 98 ? -19.339 -2.654 15.676 1.00 93.25 98 LEU A O 1
ATOM 736 N N . GLN A 1 99 ? -18.348 -3.800 17.328 1.00 90.81 99 GLN A N 1
ATOM 737 C CA . GLN A 1 99 ? -16.997 -3.653 16.781 1.00 90.81 99 GLN A CA 1
ATOM 738 C C . GLN A 1 99 ? -16.794 -4.510 15.525 1.00 90.81 99 GLN A C 1
ATOM 740 O O . GLN A 1 99 ? -16.266 -4.012 14.530 1.00 90.81 99 GLN A O 1
ATOM 745 N N . GLU A 1 100 ? -17.279 -5.753 15.527 1.00 91.44 100 GLU A N 1
ATOM 746 C CA . GLU A 1 100 ? -17.249 -6.630 14.352 1.00 91.44 100 GLU A CA 1
ATOM 747 C C . GLU A 1 100 ? -18.042 -6.040 13.178 1.00 91.44 100 GLU A C 1
ATOM 749 O O . GLU A 1 100 ? -17.574 -6.050 12.036 1.00 91.44 100 GLU A O 1
ATOM 754 N N . GLU A 1 101 ? -19.207 -5.452 13.457 1.00 92.31 101 GLU A N 1
ATOM 755 C CA . GLU A 1 101 ? -20.047 -4.788 12.461 1.00 92.31 101 GLU A CA 1
ATOM 756 C C . GLU A 1 101 ? -19.369 -3.550 11.865 1.00 92.31 101 GLU A C 1
ATOM 758 O O . GLU A 1 101 ? -19.355 -3.385 10.645 1.00 92.31 101 GLU A O 1
ATOM 763 N N . ARG A 1 102 ? -18.718 -2.726 12.696 1.00 88.19 102 ARG A N 1
ATOM 764 C CA . ARG A 1 102 ? -17.952 -1.552 12.239 1.00 88.19 102 ARG A CA 1
ATOM 765 C C . ARG A 1 102 ? -16.805 -1.912 11.297 1.00 88.19 102 ARG A C 1
ATOM 767 O O . ARG A 1 102 ? -16.509 -1.134 10.395 1.00 88.19 102 ARG A O 1
ATOM 774 N N . LEU A 1 103 ? -16.163 -3.063 11.503 1.00 87.06 103 LEU A N 1
ATOM 775 C CA . LEU A 1 103 ? -15.085 -3.559 10.638 1.00 87.06 103 LEU A CA 1
ATOM 776 C C . LEU A 1 103 ? -15.593 -4.396 9.450 1.00 87.06 103 LEU A C 1
ATOM 778 O O . LEU A 1 103 ? -14.796 -4.840 8.621 1.00 87.06 103 LEU A O 1
ATOM 782 N N . GLY A 1 104 ? -16.907 -4.625 9.352 1.00 88.50 104 GLY A N 1
ATOM 783 C CA . GLY A 1 104 ? -17.504 -5.460 8.312 1.00 88.50 104 GLY A CA 1
ATOM 784 C C . GLY A 1 104 ? -17.138 -6.944 8.425 1.00 88.50 104 GLY A C 1
ATOM 785 O O . GLY A 1 104 ? -17.263 -7.674 7.442 1.00 88.50 104 GLY A O 1
ATOM 786 N N . LEU A 1 105 ? -16.708 -7.407 9.607 1.00 89.00 105 LEU A N 1
ATOM 787 C CA . LEU A 1 105 ? -16.321 -8.804 9.866 1.00 89.00 105 LEU A CA 1
ATOM 788 C C . LEU A 1 105 ? -17.509 -9.779 9.772 1.00 89.00 105 LEU A C 1
ATOM 790 O O . LEU A 1 105 ? -17.312 -10.987 9.657 1.00 89.00 105 LEU A O 1
ATOM 794 N N . ASN A 1 106 ? -18.735 -9.248 9.752 1.00 89.00 106 ASN A N 1
ATOM 795 C CA . ASN A 1 106 ? -19.976 -10.002 9.564 1.00 89.00 106 ASN A CA 1
ATOM 796 C C . ASN A 1 106 ? -20.194 -10.468 8.114 1.00 89.00 106 ASN A C 1
ATOM 798 O O . ASN A 1 106 ? -21.056 -11.309 7.865 1.00 89.00 106 ASN A O 1
ATOM 802 N N . GLN A 1 107 ? -19.452 -9.916 7.148 1.00 87.69 107 GLN A N 1
ATOM 803 C CA . GLN A 1 107 ? -19.568 -10.285 5.738 1.00 87.69 107 GLN A CA 1
ATOM 804 C C . GLN A 1 107 ? -18.434 -11.227 5.312 1.00 87.69 107 GLN A C 1
ATOM 806 O O . GLN A 1 107 ? -17.284 -11.027 5.730 1.00 87.69 107 GLN A O 1
ATOM 811 N N . PRO A 1 108 ? -18.712 -12.203 4.421 1.00 90.12 108 PRO A N 1
ATOM 812 C CA . PRO A 1 108 ? -17.677 -13.072 3.879 1.00 90.12 108 PRO A CA 1
ATOM 813 C C . PRO A 1 108 ? -16.547 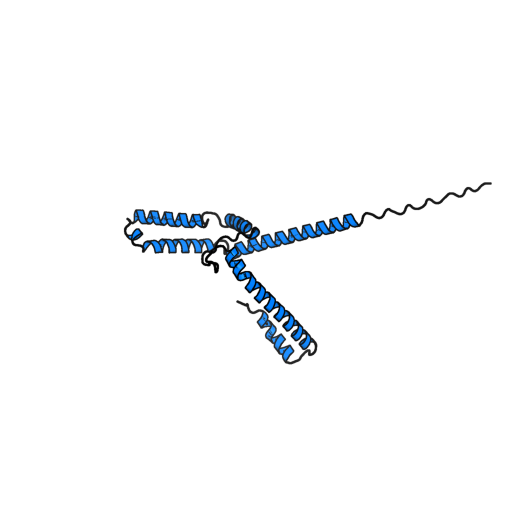-12.255 3.250 1.00 90.12 108 PRO A C 1
ATOM 815 O O . PRO A 1 108 ? -16.798 -11.307 2.499 1.00 90.12 108 PRO A O 1
ATOM 818 N N . PHE A 1 109 ? -15.304 -12.652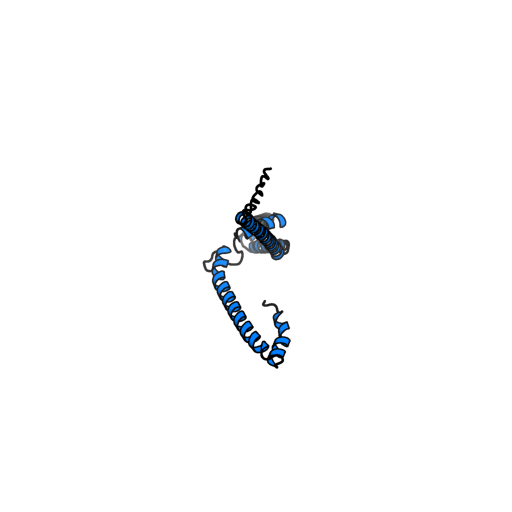 3.529 1.00 89.19 109 PHE A N 1
ATOM 819 C CA . PHE A 1 109 ? -14.112 -11.947 3.058 1.00 89.19 109 PHE A CA 1
ATOM 820 C C . PHE A 1 109 ? -14.131 -11.711 1.541 1.00 89.19 109 PHE A C 1
ATOM 822 O O . PHE A 1 109 ? -13.812 -10.612 1.099 1.00 89.19 109 PHE A O 1
ATOM 829 N N . LEU A 1 110 ? -14.586 -12.687 0.741 1.00 88.75 110 LEU A N 1
ATOM 830 C CA . LEU A 1 110 ? -14.648 -12.538 -0.716 1.00 88.75 110 LEU A CA 1
ATOM 831 C C . LEU A 1 110 ? -15.504 -11.342 -1.156 1.00 88.75 110 LEU A C 1
ATOM 833 O O . LEU A 1 110 ? -15.048 -10.564 -1.991 1.00 88.75 110 LEU A O 1
ATOM 837 N N . LEU A 1 111 ? -16.694 -11.141 -0.580 1.00 90.44 111 LEU A N 1
ATOM 838 C CA . LEU A 1 111 ? -17.547 -10.002 -0.946 1.00 90.44 111 LEU A CA 1
ATOM 839 C C . LEU A 1 111 ? -16.875 -8.674 -0.578 1.00 90.44 111 LEU A C 1
ATOM 841 O O . LEU A 1 111 ? -16.835 -7.740 -1.379 1.00 90.44 111 LEU A O 1
ATOM 845 N N . ARG A 1 112 ? -16.279 -8.618 0.613 1.00 91.50 112 ARG A N 1
ATOM 846 C CA . ARG A 1 112 ? -15.567 -7.441 1.117 1.00 91.50 112 ARG A CA 1
ATOM 847 C C . ARG A 1 112 ? -14.294 -7.142 0.313 1.00 91.50 112 ARG A C 1
ATOM 849 O O . ARG A 1 112 ? -13.997 -5.980 0.061 1.00 91.50 112 ARG A O 1
ATOM 856 N N . SER A 1 113 ? -13.605 -8.166 -0.192 1.00 91.62 113 SER A N 1
ATOM 857 C CA . SER A 1 113 ? -12.416 -8.024 -1.045 1.00 91.62 113 SER A CA 1
ATOM 858 C C . SER A 1 113 ? -12.714 -7.345 -2.387 1.00 91.62 113 SER A C 1
ATOM 860 O O . SER A 1 113 ? -11.877 -6.608 -2.902 1.00 91.62 113 SER A O 1
ATOM 862 N N . VAL A 1 114 ? -13.920 -7.534 -2.938 1.00 93.00 114 VAL A N 1
ATOM 863 C CA . VAL A 1 114 ? -14.352 -6.850 -4.168 1.00 93.00 114 VAL A CA 1
ATOM 864 C C . VAL A 1 114 ? -14.620 -5.370 -3.899 1.00 93.00 114 VAL A C 1
ATOM 866 O O . VAL A 1 114 ? -14.241 -4.525 -4.709 1.00 93.00 114 VAL A O 1
ATOM 869 N N . ALA A 1 115 ? -15.205 -5.035 -2.746 1.00 91.75 115 ALA A N 1
ATOM 870 C CA . ALA A 1 115 ? -15.344 -3.641 -2.327 1.00 91.75 115 ALA A CA 1
ATOM 871 C C . ALA A 1 115 ? -13.966 -2.979 -2.149 1.00 91.75 115 ALA A C 1
ATOM 873 O O . ALA A 1 115 ? -13.730 -1.907 -2.703 1.00 91.75 115 ALA A O 1
ATOM 874 N N . TYR A 1 116 ? -13.019 -3.672 -1.503 1.00 92.12 116 TYR A N 1
ATOM 875 C CA . TYR A 1 116 ? -11.633 -3.206 -1.379 1.00 92.12 116 TYR A CA 1
ATOM 876 C C . TYR A 1 116 ? -10.952 -2.988 -2.729 1.00 92.12 116 TYR A C 1
ATOM 878 O O . TYR A 1 116 ? -10.172 -2.051 -2.871 1.00 92.12 116 TYR A O 1
ATOM 886 N N . LEU A 1 117 ? -11.248 -3.818 -3.732 1.00 94.62 117 LEU A N 1
ATOM 887 C CA . LEU A 1 117 ? -10.747 -3.606 -5.087 1.00 94.62 117 LEU A CA 1
ATOM 888 C C . LEU A 1 117 ? -11.303 -2.308 -5.686 1.00 94.62 117 LEU A C 1
ATOM 890 O O . LEU A 1 117 ? -10.538 -1.534 -6.252 1.00 94.62 117 LEU A O 1
ATOM 894 N N . GLY A 1 118 ? -12.602 -2.037 -5.535 1.00 95.50 118 GLY A N 1
ATOM 895 C CA . GLY A 1 118 ? -13.208 -0.778 -5.982 1.00 95.50 118 GLY A CA 1
ATOM 896 C C . GLY A 1 118 ? -12.592 0.447 -5.300 1.00 95.50 118 GLY A C 1
ATOM 897 O O . GLY A 1 118 ? -12.211 1.413 -5.966 1.00 95.50 118 GLY A O 1
ATOM 898 N N . ASP A 1 119 ? -12.415 0.378 -3.985 1.00 94.19 119 ASP A N 1
ATOM 899 C CA . ASP A 1 119 ? -11.751 1.413 -3.193 1.00 94.19 119 ASP A CA 1
ATOM 900 C C . ASP A 1 119 ? -10.291 1.618 -3.630 1.00 94.19 119 ASP A C 1
ATOM 902 O O . ASP A 1 119 ? -9.849 2.748 -3.836 1.00 94.19 119 ASP A O 1
ATOM 906 N N . ALA A 1 120 ? -9.542 0.539 -3.869 1.00 93.44 120 ALA A N 1
ATOM 907 C CA . ALA A 1 120 ? -8.160 0.609 -4.338 1.00 93.44 120 ALA A CA 1
ATOM 908 C C . ALA A 1 120 ? -8.051 1.219 -5.745 1.00 93.44 120 ALA A C 1
ATOM 910 O O . ALA A 1 120 ? -7.211 2.090 -5.974 1.00 93.44 120 ALA A O 1
ATOM 911 N N . LEU A 1 121 ? -8.923 0.818 -6.676 1.00 94.75 121 LEU A N 1
ATOM 912 C CA . LEU A 1 121 ? -8.955 1.357 -8.041 1.00 94.75 121 LEU A CA 1
ATOM 913 C C . LEU A 1 121 ? -9.356 2.838 -8.076 1.00 94.75 121 LEU A C 1
ATOM 915 O O . LEU A 1 121 ? -8.907 3.574 -8.953 1.00 94.75 121 LEU A O 1
ATOM 919 N N . THR A 1 122 ? -10.166 3.289 -7.117 1.00 95.12 122 THR A N 1
ATOM 920 C CA . THR A 1 122 ? -10.550 4.702 -6.956 1.00 95.12 122 THR A CA 1
ATOM 921 C C . THR A 1 122 ? -9.600 5.490 -6.048 1.00 95.12 122 THR A C 1
ATOM 923 O O . THR A 1 122 ? -9.826 6.675 -5.803 1.00 95.12 122 THR A O 1
ATOM 926 N N . LEU A 1 123 ? -8.517 4.861 -5.572 1.00 92.94 123 LEU A N 1
ATOM 927 C CA . LEU A 1 123 ? -7.546 5.425 -4.626 1.00 92.94 123 LEU A CA 1
ATOM 928 C C . LEU A 1 123 ? -8.177 5.907 -3.305 1.00 92.94 123 LEU A C 1
ATOM 930 O O . LEU A 1 123 ? -7.628 6.767 -2.608 1.00 92.94 123 LEU A O 1
ATOM 934 N N . ASN A 1 124 ? -9.319 5.335 -2.930 1.00 94.62 124 ASN A N 1
ATOM 935 C CA . ASN A 1 124 ? -9.988 5.569 -1.662 1.00 94.62 124 ASN A CA 1
ATOM 936 C C . ASN A 1 124 ? -9.520 4.561 -0.604 1.00 94.62 124 ASN A C 1
ATOM 938 O O . ASN A 1 124 ? -10.235 3.653 -0.207 1.00 94.62 124 ASN A O 1
ATOM 942 N N . LEU A 1 125 ? -8.294 4.734 -0.116 1.00 91.50 125 LEU A N 1
ATOM 943 C CA . LEU A 1 125 ? -7.648 3.779 0.796 1.00 91.50 125 LEU A CA 1
ATOM 944 C C . LEU A 1 125 ? -8.149 3.848 2.256 1.00 91.50 125 LEU A C 1
ATOM 946 O O . LEU A 1 125 ? -7.617 3.168 3.130 1.00 91.50 125 LEU A O 1
ATOM 950 N N . GLY A 1 126 ? -9.145 4.688 2.549 1.00 92.31 126 GLY A N 1
ATOM 951 C CA . GLY A 1 126 ? -9.743 4.797 3.879 1.00 92.31 126 GLY A CA 1
ATOM 952 C C . GLY A 1 126 ? -8.860 5.484 4.931 1.00 92.31 126 GLY A C 1
ATOM 953 O O . GLY A 1 126 ? -8.169 6.478 4.662 1.00 92.31 126 GLY A O 1
ATOM 954 N N . ARG A 1 127 ? -8.950 4.994 6.174 1.00 92.62 127 ARG A N 1
ATOM 955 C CA . ARG A 1 127 ? -8.236 5.525 7.345 1.00 92.62 127 ARG A CA 1
ATOM 956 C C . ARG A 1 127 ? -7.294 4.479 7.931 1.00 92.62 127 ARG A C 1
ATOM 958 O O . ARG A 1 127 ? -7.643 3.308 7.996 1.00 92.62 127 ARG A O 1
ATOM 965 N N . ALA A 1 128 ? -6.129 4.923 8.386 1.00 91.88 128 ALA A N 1
ATOM 966 C CA . ALA A 1 128 ? -5.165 4.089 9.080 1.00 91.88 128 ALA A CA 1
ATOM 967 C C . ALA A 1 128 ? -5.625 3.797 10.518 1.00 91.88 128 ALA A C 1
ATOM 969 O O . ALA A 1 128 ? -6.203 4.658 11.189 1.00 91.88 128 ALA A O 1
ATOM 970 N N . GLU A 1 129 ? -5.347 2.582 10.989 1.00 85.69 129 GLU A N 1
ATOM 971 C CA . GLU A 1 129 ? -5.718 2.127 12.335 1.00 85.69 129 GLU A CA 1
ATOM 972 C C . GLU A 1 129 ? -4.695 2.597 13.385 1.00 85.69 129 GLU A C 1
ATOM 974 O O . GLU A 1 129 ? -5.067 3.217 14.381 1.00 85.69 129 GLU A O 1
ATOM 979 N N . ASN A 1 130 ? -3.401 2.389 13.106 1.00 87.62 130 ASN A N 1
ATOM 980 C CA . ASN A 1 130 ? -2.301 2.609 14.057 1.00 87.62 130 ASN A CA 1
ATOM 981 C C . ASN A 1 130 ? -1.383 3.787 13.700 1.00 87.62 130 ASN A C 1
ATOM 983 O O . ASN A 1 130 ? -0.372 4.005 14.360 1.00 87.62 130 ASN A O 1
ATOM 987 N N . MET A 1 131 ? -1.696 4.531 12.636 1.00 89.81 131 MET A N 1
ATOM 988 C CA . MET A 1 131 ? -0.831 5.596 12.123 1.00 89.81 131 MET A CA 1
ATOM 989 C C . MET A 1 131 ? -1.619 6.875 11.864 1.00 89.81 131 MET A C 1
ATOM 991 O O . MET A 1 131 ? -2.797 6.844 11.505 1.00 89.81 131 MET A O 1
ATOM 995 N N . THR A 1 132 ? -0.940 8.005 12.018 1.00 94.19 132 THR A N 1
ATOM 996 C CA . THR A 1 132 ? -1.451 9.339 11.707 1.00 94.19 132 THR A CA 1
ATOM 997 C C . THR A 1 132 ? -0.469 10.076 10.809 1.00 94.19 132 THR A C 1
ATOM 999 O O . THR A 1 132 ? 0.715 9.741 10.755 1.00 94.19 132 THR A O 1
ATOM 1002 N N . SER A 1 133 ? -0.986 11.065 10.093 1.00 93.75 133 SER A N 1
ATOM 1003 C CA . SER A 1 133 ? -0.217 12.052 9.352 1.00 93.75 133 SER A CA 1
ATOM 1004 C C . SER A 1 133 ? 0.510 12.987 10.322 1.00 93.75 133 SER A C 1
ATOM 1006 O O . SER A 1 133 ? 0.173 13.032 11.511 1.00 93.75 133 SER A O 1
ATOM 1008 N N . ASP A 1 134 ? 1.459 13.771 9.822 1.00 91.75 134 ASP A N 1
ATOM 1009 C CA . ASP A 1 134 ? 2.191 14.761 10.627 1.00 91.75 134 ASP A CA 1
ATOM 1010 C C . ASP A 1 134 ? 1.248 15.856 11.163 1.00 91.75 134 ASP A C 1
ATOM 1012 O O . ASP A 1 134 ? 1.466 16.456 12.212 1.00 91.75 134 ASP A O 1
ATOM 1016 N N . THR A 1 135 ? 0.129 16.057 10.467 1.00 90.75 135 THR A N 1
ATOM 1017 C CA . THR A 1 135 ? -0.989 16.931 10.847 1.00 90.75 135 THR A CA 1
ATOM 1018 C C . THR A 1 135 ? -1.999 16.283 11.810 1.00 90.75 135 THR A C 1
ATOM 1020 O O . THR A 1 135 ? -2.970 16.926 12.208 1.00 90.75 135 THR A O 1
ATOM 1023 N N . GLY A 1 136 ? -1.807 15.013 12.188 1.00 92.00 136 GLY A N 1
ATOM 1024 C CA . GLY A 1 136 ? -2.675 14.259 13.103 1.00 92.00 136 GLY A CA 1
ATOM 1025 C C . GLY A 1 136 ? -3.884 13.567 12.453 1.00 92.00 136 GLY A C 1
ATOM 1026 O O . GLY A 1 136 ? -4.668 12.910 13.139 1.00 92.00 136 GLY A O 1
ATOM 1027 N N . SER A 1 137 ? -4.054 13.663 11.132 1.00 94.19 137 SER A N 1
ATOM 1028 C CA . SER A 1 137 ? -5.133 12.991 10.400 1.00 94.19 137 SER A CA 1
ATOM 1029 C C . SER A 1 137 ? -4.860 11.497 10.229 1.00 94.19 137 SER A C 1
ATOM 1031 O O . SER A 1 137 ? -3.752 11.073 9.921 1.00 94.19 137 SER A O 1
ATOM 1033 N N . ARG A 1 138 ? -5.898 10.665 10.349 1.00 94.50 138 ARG A N 1
ATOM 1034 C CA . ARG A 1 138 ? -5.815 9.223 10.047 1.00 94.50 138 ARG A CA 1
ATOM 1035 C C . ARG A 1 138 ? -6.081 8.887 8.581 1.00 94.50 138 ARG A C 1
ATOM 1037 O O . ARG A 1 138 ? -6.136 7.715 8.233 1.00 94.50 138 ARG A O 1
ATOM 1044 N N . GLN A 1 139 ? -6.315 9.865 7.708 1.00 95.31 139 GLN A N 1
ATOM 1045 C CA . GLN A 1 139 ? -6.623 9.579 6.306 1.00 95.31 139 GLN A CA 1
ATOM 1046 C C . GLN A 1 139 ? -5.382 9.057 5.568 1.00 95.31 139 GLN A C 1
ATOM 1048 O O . GLN A 1 139 ? -4.384 9.767 5.456 1.00 95.31 139 GLN A O 1
ATOM 1053 N N . VAL A 1 140 ? -5.465 7.847 5.001 1.00 94.88 140 VAL A N 1
ATOM 1054 C CA . VAL A 1 140 ? -4.318 7.167 4.364 1.00 94.88 140 VAL A CA 1
ATOM 1055 C C . VAL A 1 140 ? -3.738 7.996 3.220 1.00 94.88 140 VAL A C 1
ATOM 1057 O O . VAL A 1 140 ? -2.523 8.112 3.089 1.00 94.88 140 VAL A O 1
ATOM 1060 N N . ARG A 1 141 ? -4.598 8.649 2.430 1.00 94.00 141 ARG A N 1
ATOM 1061 C CA . ARG A 1 141 ? -4.169 9.538 1.343 1.00 94.00 141 ARG A CA 1
ATOM 1062 C C . ARG A 1 141 ? -3.235 10.653 1.826 1.00 94.00 141 ARG A C 1
ATOM 1064 O O . ARG A 1 141 ? -2.262 10.938 1.141 1.00 94.00 141 ARG A O 1
ATOM 1071 N N . LEU A 1 142 ? -3.517 11.271 2.975 1.00 94.75 142 LEU A N 1
ATOM 1072 C CA . LEU A 1 142 ? -2.674 12.342 3.520 1.00 94.75 142 LEU A CA 1
ATOM 1073 C C . LEU A 1 142 ? -1.332 11.786 3.996 1.00 94.75 142 LEU A C 1
ATOM 1075 O O . LEU A 1 142 ? -0.295 12.298 3.593 1.00 94.75 142 LEU A O 1
ATOM 1079 N N . ILE A 1 143 ? -1.359 10.676 4.738 1.00 95.06 143 ILE A N 1
ATOM 1080 C CA . ILE A 1 143 ? -0.150 9.986 5.219 1.00 95.06 143 ILE A CA 1
ATOM 1081 C C . ILE A 1 143 ? 0.786 9.637 4.051 1.00 95.06 143 ILE A C 1
ATOM 1083 O O . ILE A 1 143 ? 1.995 9.851 4.128 1.00 95.06 143 ILE A O 1
ATOM 1087 N N . ILE A 1 144 ? 0.233 9.102 2.956 1.00 93.94 144 ILE A N 1
ATOM 1088 C CA . ILE A 1 144 ? 1.017 8.761 1.764 1.00 93.94 144 ILE A CA 1
ATOM 1089 C C . ILE A 1 144 ? 1.555 10.026 1.098 1.00 93.94 144 ILE A C 1
ATOM 1091 O O . ILE A 1 144 ? 2.738 10.072 0.785 1.00 93.94 144 ILE A O 1
ATOM 1095 N N . LEU A 1 145 ? 0.723 11.050 0.882 1.00 94.62 145 LEU A N 1
ATOM 1096 C CA . LEU A 1 145 ? 1.146 12.277 0.199 1.00 94.62 145 LEU A CA 1
ATOM 1097 C C . LEU A 1 145 ? 2.233 13.046 0.955 1.00 94.62 145 LEU A C 1
ATOM 1099 O O . LEU A 1 145 ? 3.068 13.673 0.313 1.00 94.62 145 LEU A O 1
ATOM 1103 N N . GLU A 1 146 ? 2.260 12.973 2.283 1.00 95.06 146 GLU A N 1
ATOM 1104 C CA . GLU A 1 146 ? 3.326 13.565 3.099 1.00 95.06 146 GLU A CA 1
ATOM 1105 C C . GLU A 1 146 ? 4.667 12.824 2.919 1.00 95.06 146 GLU A C 1
ATOM 1107 O O . GLU A 1 146 ? 5.726 13.445 2.859 1.00 95.06 146 GLU A O 1
ATOM 1112 N N . ARG A 1 147 ? 4.639 11.493 2.757 1.00 94.44 147 ARG A N 1
ATOM 1113 C CA . ARG A 1 147 ? 5.845 10.641 2.647 1.00 94.44 147 ARG A CA 1
ATOM 1114 C C . ARG A 1 147 ? 6.323 10.407 1.214 1.00 94.44 147 ARG A C 1
ATOM 1116 O O . ARG A 1 147 ? 7.480 10.053 0.982 1.00 94.44 147 ARG A O 1
ATOM 1123 N N . LEU A 1 148 ? 5.435 10.561 0.239 1.00 96.00 148 LEU A N 1
ATOM 1124 C CA . LEU A 1 148 ? 5.703 10.266 -1.164 1.00 96.00 148 LEU A CA 1
ATOM 1125 C C . LEU A 1 148 ? 6.832 11.140 -1.746 1.00 96.00 148 LEU A C 1
ATOM 1127 O O . LEU A 1 148 ? 7.706 10.568 -2.396 1.00 96.00 148 LEU A O 1
ATOM 1131 N N . PRO A 1 149 ? 6.908 12.466 -1.504 1.00 96.06 149 PRO A N 1
ATOM 1132 C CA . PRO A 1 149 ? 7.962 13.305 -2.074 1.00 96.06 149 PRO A CA 1
ATOM 1133 C C . PRO A 1 149 ? 9.370 12.892 -1.643 1.00 96.06 149 PRO A C 1
ATOM 1135 O O . PRO A 1 149 ? 10.260 12.776 -2.485 1.00 96.06 149 PRO A O 1
ATOM 1138 N N . SER A 1 150 ? 9.575 12.625 -0.349 1.00 96.31 150 SER A N 1
ATOM 1139 C CA . SER A 1 150 ? 10.879 12.197 0.171 1.00 96.31 150 SER A CA 1
ATOM 1140 C C . SER A 1 150 ? 11.258 10.812 -0.346 1.00 96.31 150 SER A C 1
ATOM 1142 O O . SER A 1 150 ? 12.406 10.596 -0.733 1.00 96.31 150 SER A O 1
ATOM 1144 N N . THR A 1 151 ? 10.284 9.905 -0.446 1.00 96.19 151 THR A N 1
ATOM 1145 C CA . THR A 1 151 ? 10.485 8.567 -1.013 1.00 96.19 151 THR A CA 1
ATOM 1146 C C . THR A 1 151 ? 10.879 8.641 -2.487 1.00 96.19 151 THR A C 1
ATOM 1148 O O . THR A 1 151 ? 11.844 7.998 -2.892 1.00 96.19 151 THR A O 1
ATOM 1151 N N . LEU A 1 152 ? 10.183 9.452 -3.292 1.00 97.50 152 LEU A N 1
ATOM 1152 C CA . LEU A 1 152 ? 10.513 9.639 -4.706 1.00 97.50 152 LEU A CA 1
ATOM 1153 C C . LEU A 1 152 ? 11.887 10.279 -4.891 1.00 97.50 152 LEU A C 1
ATOM 1155 O O . LEU A 1 152 ? 12.637 9.839 -5.758 1.00 97.50 152 LEU A O 1
ATOM 1159 N N . LEU A 1 153 ? 12.232 11.284 -4.083 1.00 97.94 153 LEU A N 1
ATOM 1160 C CA . LEU A 1 153 ? 13.538 11.936 -4.147 1.00 97.94 153 LEU A CA 1
ATOM 1161 C C . LEU A 1 153 ? 14.656 10.948 -3.810 1.00 97.94 153 LEU A C 1
ATOM 1163 O O . LEU A 1 153 ? 15.613 10.823 -4.575 1.00 97.94 153 LEU A O 1
ATOM 1167 N N . LEU A 1 154 ? 14.524 10.212 -2.704 1.00 97.31 154 LEU A N 1
ATOM 1168 C CA . LEU A 1 154 ? 15.502 9.206 -2.295 1.00 97.31 154 LEU A CA 1
ATOM 1169 C C . LEU A 1 154 ? 15.628 8.092 -3.341 1.00 97.31 154 LEU A C 1
ATOM 1171 O O . LEU A 1 154 ? 16.733 7.728 -3.731 1.00 97.31 154 LEU A O 1
ATOM 1175 N N . PHE A 1 155 ? 14.506 7.580 -3.846 1.00 96.94 155 PHE A N 1
ATOM 1176 C CA . PHE A 1 155 ? 14.512 6.519 -4.846 1.00 96.94 155 PHE A CA 1
ATOM 1177 C C . PHE A 1 155 ? 15.122 6.988 -6.170 1.00 96.94 155 PHE A C 1
ATOM 1179 O O . PHE A 1 155 ? 15.963 6.294 -6.740 1.00 96.94 155 PHE A O 1
ATOM 1186 N N . ALA A 1 156 ? 14.750 8.174 -6.656 1.00 97.38 156 ALA A N 1
ATOM 1187 C CA . ALA A 1 156 ? 15.291 8.732 -7.891 1.00 97.38 156 ALA A CA 1
ATOM 1188 C C . ALA A 1 156 ? 16.799 8.984 -7.781 1.00 97.38 156 ALA A C 1
ATOM 1190 O O . ALA A 1 156 ? 17.552 8.590 -8.670 1.00 97.38 156 ALA A O 1
ATOM 1191 N N . THR A 1 157 ? 17.252 9.589 -6.680 1.00 97.88 157 THR A N 1
ATOM 1192 C CA . THR A 1 157 ? 18.681 9.844 -6.442 1.00 97.88 157 THR A CA 1
ATOM 1193 C C . THR A 1 157 ? 19.480 8.550 -6.315 1.00 97.88 157 THR A C 1
ATOM 1195 O O . THR A 1 157 ? 20.524 8.428 -6.955 1.00 97.88 157 THR A O 1
ATOM 1198 N N . ALA A 1 158 ? 18.972 7.555 -5.583 1.00 96.44 158 ALA A N 1
ATOM 1199 C CA . ALA A 1 158 ? 19.606 6.245 -5.468 1.00 96.44 158 ALA A CA 1
ATOM 1200 C C . ALA A 1 158 ? 19.716 5.534 -6.826 1.00 96.44 158 ALA A C 1
ATOM 1202 O O . ALA A 1 158 ? 20.779 5.019 -7.165 1.00 96.44 158 ALA A O 1
ATOM 1203 N N . ASN A 1 159 ? 18.654 5.550 -7.639 1.00 96.62 159 ASN A N 1
ATOM 1204 C CA . ASN A 1 159 ? 18.679 4.941 -8.971 1.00 96.62 159 ASN A CA 1
ATOM 1205 C C . ASN A 1 159 ? 19.618 5.676 -9.927 1.00 96.62 159 ASN A C 1
ATOM 1207 O O . ASN A 1 159 ? 20.320 5.032 -10.703 1.00 96.62 159 ASN A O 1
ATOM 1211 N N . LEU A 1 160 ? 19.662 7.007 -9.866 1.00 98.06 160 LEU A N 1
ATOM 1212 C CA . LEU A 1 160 ? 20.560 7.799 -10.697 1.00 98.06 160 LEU A CA 1
ATOM 1213 C C . LEU A 1 160 ? 22.024 7.531 -10.330 1.00 98.06 160 LEU A C 1
ATOM 1215 O O . LEU A 1 160 ? 22.845 7.286 -11.213 1.00 98.06 160 LEU A O 1
ATOM 1219 N N . ALA A 1 161 ? 22.335 7.504 -9.032 1.00 97.50 161 ALA A N 1
ATOM 1220 C CA . ALA A 1 161 ? 23.647 7.100 -8.548 1.00 97.50 161 ALA A CA 1
ATOM 1221 C C . ALA A 1 161 ? 23.981 5.679 -9.023 1.00 97.50 161 ALA A C 1
ATOM 1223 O O . ALA A 1 161 ? 25.020 5.475 -9.645 1.00 97.50 161 ALA A O 1
ATOM 1224 N N . ASN A 1 162 ? 23.075 4.716 -8.827 1.00 95.25 162 ASN A N 1
ATOM 1225 C CA . ASN A 1 162 ? 23.280 3.333 -9.249 1.00 95.25 162 ASN A CA 1
ATOM 1226 C C . ASN A 1 162 ? 23.524 3.210 -10.760 1.00 95.25 162 ASN A C 1
ATOM 1228 O O . ASN A 1 162 ? 24.420 2.479 -11.176 1.00 95.25 162 ASN A O 1
ATOM 1232 N N . PHE A 1 163 ? 22.778 3.952 -11.580 1.00 96.81 163 PHE A N 1
ATOM 1233 C CA . PHE A 1 163 ? 22.968 4.005 -13.027 1.00 96.81 163 PHE A CA 1
ATOM 1234 C C . PHE A 1 163 ? 24.372 4.496 -13.391 1.00 96.81 163 PHE A C 1
ATOM 1236 O O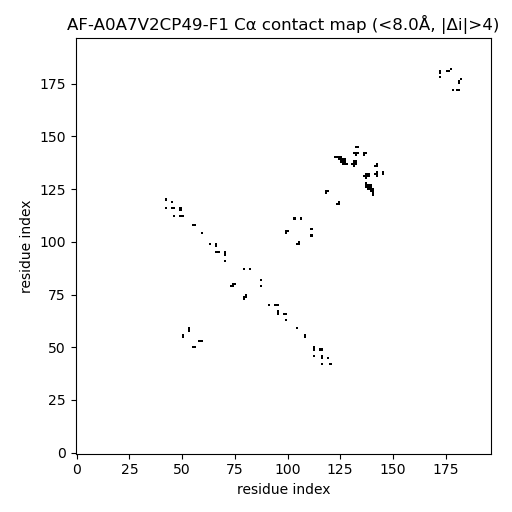 . PHE A 1 163 ? 25.076 3.825 -14.146 1.00 96.81 163 PHE A O 1
ATOM 1243 N N . PHE A 1 164 ? 24.812 5.626 -12.828 1.00 97.56 164 PHE A N 1
ATOM 1244 C CA . PHE A 1 164 ? 26.136 6.171 -13.124 1.00 97.56 164 PHE A CA 1
ATOM 1245 C C . PHE A 1 164 ? 27.262 5.276 -12.610 1.00 97.56 164 PHE A C 1
ATOM 1247 O O . PHE A 1 164 ? 28.208 5.021 -13.351 1.00 97.56 164 PHE A O 1
ATOM 1254 N N . LEU A 1 165 ? 27.160 4.757 -11.383 1.00 95.06 165 LEU A N 1
ATOM 1255 C CA . LEU A 1 165 ? 28.155 3.833 -10.840 1.00 95.06 165 LEU A CA 1
ATOM 1256 C C . LEU A 1 165 ? 28.246 2.568 -11.697 1.00 95.06 165 LEU A C 1
ATOM 1258 O O . LEU A 1 165 ? 29.342 2.184 -12.097 1.00 95.06 165 LEU A O 1
ATOM 1262 N N . SER A 1 166 ? 27.105 1.965 -12.037 1.00 91.75 166 SER A N 1
ATOM 1263 C CA . SER A 1 166 ? 27.057 0.758 -12.870 1.00 91.75 166 SER A CA 1
ATOM 1264 C C . SER A 1 166 ? 27.638 1.005 -14.260 1.00 91.75 166 SER A C 1
ATOM 1266 O O . SER A 1 166 ? 28.400 0.183 -14.760 1.00 91.75 166 SER A O 1
ATOM 1268 N N . LEU A 1 167 ? 27.330 2.150 -14.876 1.00 94.69 167 LEU A N 1
ATOM 1269 C CA . LEU A 1 167 ? 27.850 2.514 -16.191 1.00 94.69 167 LEU A CA 1
ATOM 1270 C C . LEU A 1 167 ? 29.368 2.735 -16.165 1.00 94.69 167 LEU A C 1
ATOM 1272 O O . LEU A 1 167 ? 30.081 2.198 -17.012 1.00 94.69 167 LEU A O 1
ATOM 1276 N N . LEU A 1 168 ? 29.870 3.509 -15.198 1.00 93.56 168 LEU A N 1
ATOM 1277 C CA . LEU A 1 168 ? 31.295 3.829 -15.079 1.00 93.56 168 LEU A CA 1
ATOM 1278 C C . LEU A 1 168 ? 32.124 2.587 -14.733 1.00 93.56 168 LEU A C 1
ATOM 1280 O O . LEU A 1 168 ? 33.133 2.321 -15.391 1.00 93.56 168 LEU A O 1
ATOM 1284 N N . LEU A 1 169 ? 31.690 1.809 -13.737 1.00 89.94 169 LEU A N 1
ATOM 1285 C CA . LEU A 1 169 ? 32.366 0.576 -13.332 1.00 89.94 169 LEU A CA 1
ATOM 1286 C C . LEU A 1 169 ? 32.278 -0.486 -14.429 1.00 89.94 169 LEU A C 1
ATOM 1288 O O . LEU A 1 169 ? 33.298 -1.074 -14.783 1.00 89.94 169 LEU A O 1
ATOM 1292 N N . GLY A 1 170 ? 31.098 -0.677 -15.024 1.00 88.94 170 GLY A N 1
ATOM 1293 C CA . GLY A 1 170 ? 30.892 -1.630 -16.112 1.00 88.94 170 GLY A CA 1
ATOM 1294 C C . GLY A 1 170 ? 31.769 -1.329 -17.327 1.00 88.94 170 GLY A C 1
ATOM 1295 O O . GLY A 1 170 ? 32.425 -2.228 -17.852 1.00 88.94 170 GLY A O 1
ATOM 1296 N N . LEU A 1 171 ? 31.863 -0.059 -17.740 1.00 90.25 171 LEU A N 1
ATOM 1297 C CA . LEU A 1 171 ? 32.726 0.338 -18.855 1.00 90.25 171 LEU A CA 1
ATOM 1298 C C . LEU A 1 171 ? 34.218 0.184 -18.522 1.00 90.25 171 LEU A C 1
ATOM 1300 O O . LEU A 1 171 ? 34.992 -0.240 -19.380 1.00 90.25 171 LEU A O 1
ATOM 1304 N N . SER A 1 172 ? 34.629 0.524 -17.296 1.00 87.25 172 SER A N 1
ATOM 1305 C CA . SER A 1 172 ? 36.020 0.381 -16.847 1.00 87.25 172 SER A CA 1
ATOM 1306 C C . SER A 1 172 ? 36.468 -1.086 -16.863 1.00 87.25 172 SER A C 1
ATOM 1308 O O . SER A 1 172 ? 37.491 -1.419 -17.465 1.00 87.25 172 SER A O 1
ATOM 1310 N N . LEU A 1 173 ? 35.657 -1.982 -16.293 1.00 87.62 173 LEU A N 1
ATOM 1311 C CA . LEU A 1 173 ? 35.932 -3.422 -16.238 1.00 87.62 173 LEU A CA 1
ATOM 1312 C C . LEU A 1 173 ? 35.878 -4.072 -17.622 1.00 87.62 173 LEU A C 1
ATOM 1314 O O . LEU A 1 173 ? 36.734 -4.892 -17.944 1.00 87.62 173 LEU A O 1
ATOM 1318 N N . SER A 1 174 ? 34.954 -3.639 -18.488 1.00 86.31 174 SER A N 1
ATOM 1319 C CA . SER A 1 174 ? 34.878 -4.118 -19.874 1.00 86.31 174 SER A CA 1
ATOM 1320 C C . SER A 1 174 ? 36.160 -3.853 -20.670 1.00 86.31 174 SER A C 1
ATOM 1322 O O . SER A 1 174 ? 36.441 -4.590 -21.613 1.00 86.31 174 SER A O 1
ATOM 1324 N N . ARG A 1 175 ? 36.931 -2.812 -20.327 1.00 85.62 175 ARG A N 1
ATOM 1325 C CA . ARG A 1 175 ? 38.218 -2.506 -20.974 1.00 85.62 175 ARG A CA 1
ATOM 1326 C C . ARG A 1 175 ? 39.389 -3.304 -20.391 1.00 85.62 175 ARG A C 1
ATOM 1328 O O . ARG A 1 175 ? 40.412 -3.420 -21.056 1.00 85.62 175 ARG A O 1
ATOM 1335 N N . GLN A 1 176 ? 39.260 -3.836 -19.174 1.00 80.94 176 GLN A N 1
ATOM 1336 C CA . GLN A 1 176 ? 40.313 -4.555 -18.442 1.00 80.94 176 GLN A CA 1
ATOM 1337 C C . GLN A 1 176 ? 39.830 -5.941 -18.000 1.00 80.94 176 GLN A C 1
ATOM 1339 O O . GLN A 1 176 ? 39.833 -6.288 -16.812 1.00 80.94 176 GLN A O 1
ATOM 1344 N N . TYR A 1 177 ? 39.406 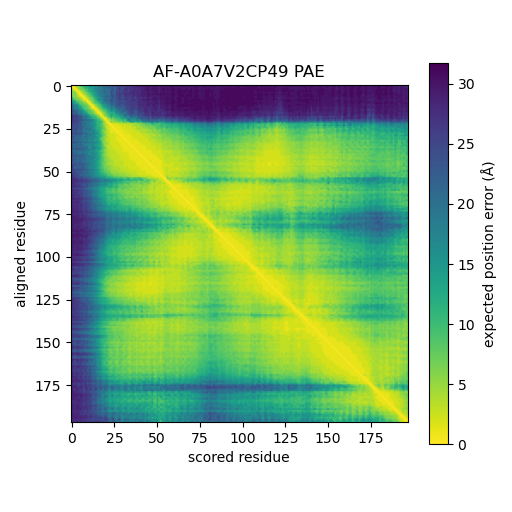-6.729 -18.985 1.00 77.69 177 TYR A N 1
ATOM 1345 C CA . TYR A 1 177 ? 38.842 -8.053 -18.761 1.00 77.69 177 TYR A CA 1
ATOM 1346 C C . TYR A 1 177 ? 39.851 -8.988 -18.076 1.00 77.69 177 TYR A C 1
ATOM 1348 O O . TYR A 1 177 ? 41.009 -9.076 -18.492 1.00 77.69 177 TYR A O 1
ATOM 1356 N N . GLY A 1 178 ? 39.426 -9.687 -17.020 1.00 79.88 178 GLY A N 1
ATOM 1357 C CA . GLY A 1 178 ? 40.272 -10.628 -16.281 1.00 79.88 178 GLY A CA 1
ATOM 1358 C C . GLY A 1 178 ? 41.186 -10.007 -15.217 1.00 79.88 178 GLY A C 1
ATOM 1359 O O . GLY A 1 178 ? 41.996 -10.734 -14.625 1.00 79.88 178 GLY A O 1
ATOM 1360 N N . SER A 1 179 ? 41.051 -8.705 -14.935 1.00 85.44 179 SER A N 1
ATOM 1361 C CA . SER A 1 179 ? 41.720 -8.054 -13.801 1.00 85.44 179 SER A CA 1
ATOM 1362 C C . SER A 1 179 ? 41.291 -8.665 -12.456 1.00 85.44 179 SER A C 1
ATOM 1364 O O . SER A 1 179 ? 40.250 -9.313 -12.338 1.00 85.44 179 SER A O 1
ATOM 1366 N N . TRP A 1 180 ? 42.095 -8.475 -11.404 1.00 87.69 180 TRP A N 1
ATOM 1367 C CA . TRP A 1 180 ? 41.736 -8.960 -10.064 1.00 87.69 180 TRP A CA 1
ATOM 1368 C C . TRP A 1 180 ? 40.418 -8.342 -9.559 1.00 87.69 180 TRP A C 1
ATOM 1370 O O . TRP A 1 180 ? 39.611 -9.040 -8.950 1.00 87.69 180 TRP A O 1
ATOM 1380 N N . LEU A 1 181 ? 40.166 -7.068 -9.888 1.00 83.81 181 LEU A N 1
ATOM 1381 C CA . LEU A 1 181 ? 38.924 -6.365 -9.551 1.00 83.81 181 LEU A CA 1
ATOM 1382 C C . LEU A 1 181 ? 37.705 -6.942 -10.285 1.00 83.81 181 LEU A C 1
ATOM 1384 O O . LEU A 1 181 ? 36.661 -7.125 -9.667 1.00 83.81 181 LEU A O 1
ATOM 1388 N N . ASP A 1 182 ? 37.849 -7.283 -11.567 1.00 85.44 182 ASP A N 1
ATOM 1389 C CA . ASP A 1 182 ? 36.803 -7.944 -12.361 1.00 85.44 182 ASP A CA 1
ATOM 1390 C C . ASP A 1 182 ? 36.401 -9.293 -11.741 1.00 85.44 182 ASP A C 1
ATOM 1392 O O . ASP A 1 182 ? 35.232 -9.546 -11.450 1.00 85.44 182 ASP A O 1
ATOM 1396 N N . LYS A 1 183 ? 37.394 -10.118 -11.389 1.00 87.56 183 LYS A N 1
ATOM 1397 C CA . LYS A 1 183 ? 37.167 -11.408 -10.718 1.00 87.56 183 LYS A CA 1
ATOM 1398 C C . LYS A 1 183 ? 36.525 -11.255 -9.338 1.00 87.56 183 LYS A C 1
ATOM 1400 O O . LYS A 1 183 ? 35.658 -12.055 -8.993 1.00 87.56 183 LYS A O 1
ATOM 1405 N N . ALA A 1 184 ? 36.925 -10.246 -8.560 1.00 88.19 184 ALA A N 1
ATOM 1406 C CA . ALA A 1 184 ? 36.328 -9.966 -7.256 1.00 88.19 184 ALA A CA 1
ATOM 1407 C C . ALA A 1 184 ? 34.846 -9.575 -7.384 1.00 88.19 184 ALA A C 1
ATOM 1409 O O . ALA A 1 184 ? 34.009 -10.112 -6.666 1.00 88.19 184 ALA A O 1
ATOM 1410 N N . ILE A 1 185 ? 34.496 -8.705 -8.335 1.00 87.12 185 ILE A N 1
ATOM 1411 C CA . ILE A 1 185 ? 33.106 -8.272 -8.557 1.00 87.12 185 ILE A CA 1
ATOM 1412 C C . ILE A 1 185 ? 32.226 -9.436 -9.020 1.00 87.12 185 ILE A C 1
ATOM 1414 O O . ILE A 1 185 ? 31.121 -9.607 -8.505 1.00 87.12 185 ILE A O 1
ATOM 1418 N N . ILE A 1 186 ? 32.722 -10.280 -9.928 1.00 87.06 186 ILE A N 1
ATOM 1419 C CA . ILE A 1 186 ? 32.010 -11.492 -10.361 1.00 87.06 186 ILE A CA 1
ATOM 1420 C C . ILE A 1 186 ? 31.811 -12.450 -9.180 1.00 87.06 186 ILE A C 1
ATOM 1422 O O . ILE A 1 186 ? 30.713 -12.966 -8.990 1.00 87.06 186 ILE A O 1
ATOM 1426 N N . ALA A 1 187 ? 32.837 -12.656 -8.349 1.00 90.69 187 ALA A N 1
ATOM 1427 C CA . ALA A 1 187 ? 32.738 -13.515 -7.171 1.00 90.69 187 ALA A CA 1
ATOM 1428 C C . ALA A 1 187 ? 31.734 -12.984 -6.133 1.00 90.69 187 ALA A C 1
ATOM 1430 O O . ALA A 1 187 ? 31.073 -13.776 -5.463 1.00 90.69 187 ALA A O 1
ATOM 1431 N N . LEU A 1 188 ? 31.589 -11.660 -6.018 1.00 88.50 188 LEU A N 1
ATOM 1432 C CA . LEU A 1 188 ? 30.619 -11.023 -5.128 1.00 88.50 188 LEU A CA 1
ATOM 1433 C C . LEU A 1 188 ? 29.222 -10.867 -5.749 1.00 88.50 188 LEU A C 1
ATOM 1435 O O . LEU A 1 188 ? 28.289 -10.558 -5.014 1.00 88.50 188 LEU A O 1
ATOM 1439 N N . SER A 1 189 ? 29.022 -11.130 -7.044 1.00 86.44 189 SER A N 1
ATOM 1440 C CA . SER A 1 189 ? 27.708 -11.052 -7.707 1.00 86.44 189 SER A CA 1
ATOM 1441 C C . SER A 1 189 ? 26.558 -11.716 -6.925 1.00 86.44 189 SER A C 1
ATOM 1443 O O . SER A 1 189 ? 25.500 -11.087 -6.825 1.00 86.44 189 SER A O 1
ATOM 1445 N N . PRO A 1 190 ? 26.720 -12.902 -6.299 1.00 89.25 190 PRO A N 1
ATOM 1446 C CA . PRO A 1 190 ? 25.644 -13.540 -5.536 1.00 89.25 190 PRO A CA 1
ATOM 1447 C C . PRO A 1 190 ? 25.120 -12.702 -4.362 1.00 89.25 190 PRO A C 1
ATOM 1449 O O . PRO A 1 190 ? 23.967 -12.855 -3.972 1.00 89.25 190 PRO A O 1
ATOM 1452 N N . THR A 1 191 ? 25.922 -11.776 -3.824 1.00 86.25 191 THR A N 1
ATOM 1453 C CA . THR A 1 191 ? 25.481 -10.859 -2.755 1.00 86.25 191 THR A CA 1
ATOM 1454 C C . THR A 1 191 ? 24.372 -9.909 -3.203 1.00 86.25 191 THR A C 1
ATOM 1456 O O . THR A 1 191 ? 23.588 -9.458 -2.376 1.00 86.25 191 THR A O 1
ATOM 1459 N N . SER A 1 192 ? 24.234 -9.668 -4.510 1.00 80.81 192 SER A N 1
ATOM 1460 C CA . SER A 1 192 ? 23.137 -8.863 -5.061 1.00 80.81 192 SER A CA 1
ATOM 1461 C C . SER A 1 192 ? 21.764 -9.539 -4.971 1.00 80.81 192 SER A C 1
ATOM 1463 O O . SER A 1 192 ? 20.750 -8.867 -5.131 1.00 80.81 192 SER A O 1
ATOM 1465 N N . ALA A 1 193 ? 21.713 -10.847 -4.695 1.00 83.06 193 ALA A N 1
ATOM 1466 C CA . ALA A 1 193 ? 20.467 -11.580 -4.476 1.00 83.06 193 ALA A CA 1
ATOM 1467 C C . ALA A 1 193 ? 19.968 -11.495 -3.022 1.00 83.06 193 ALA A C 1
ATOM 1469 O O . ALA A 1 193 ? 18.901 -12.028 -2.711 1.00 83.06 193 ALA A O 1
ATOM 1470 N N . ALA A 1 194 ? 20.733 -10.861 -2.126 1.00 82.81 194 ALA A N 1
ATOM 1471 C CA . ALA A 1 194 ? 20.316 -10.673 -0.747 1.00 82.81 194 ALA A CA 1
ATOM 1472 C C . ALA A 1 194 ? 19.058 -9.784 -0.681 1.00 82.81 194 ALA A C 1
ATOM 1474 O O . ALA A 1 194 ? 18.971 -8.787 -1.407 1.00 82.81 194 ALA A O 1
ATOM 1475 N N . PRO A 1 195 ? 18.084 -10.113 0.186 1.00 77.81 195 PRO A N 1
ATOM 1476 C CA . PRO A 1 195 ? 16.951 -9.237 0.428 1.00 77.81 195 PRO A CA 1
ATOM 1477 C C . PRO A 1 195 ? 17.428 -7.875 0.938 1.00 77.81 195 PRO A C 1
ATOM 1479 O O . PRO A 1 195 ? 18.313 -7.794 1.785 1.00 77.81 195 PRO A O 1
ATOM 1482 N N . GLY A 1 196 ? 16.831 -6.797 0.433 1.00 72.31 196 GLY A N 1
ATOM 1483 C CA . GLY A 1 196 ? 17.087 -5.442 0.932 1.00 72.31 196 GLY A CA 1
ATOM 1484 C C . GLY A 1 196 ? 16.328 -5.092 2.219 1.00 72.31 196 GLY A C 1
ATOM 1485 O O . GLY A 1 196 ? 16.275 -3.913 2.561 1.00 72.31 196 GLY A O 1
ATOM 1486 N N . TRP A 1 197 ? 15.693 -6.078 2.866 1.00 59.50 197 TRP A N 1
ATOM 1487 C CA . TRP A 1 197 ? 14.849 -5.949 4.058 1.00 59.50 197 TRP A CA 1
ATOM 1488 C C . TRP A 1 197 ? 15.356 -6.832 5.195 1.00 59.50 197 TRP A C 1
ATOM 1490 O O . TRP A 1 197 ? 15.834 -7.951 4.899 1.00 59.50 197 TRP A O 1
#